Protein AF-A0A1B3B7K6-F1 (afdb_monomer)

Structure (mmCIF, N/CA/C/O backbone):
data_AF-A0A1B3B7K6-F1
#
_entry.id   AF-A0A1B3B7K6-F1
#
loop_
_atom_site.group_PDB
_atom_site.id
_atom_site.type_symbol
_atom_site.label_atom_id
_atom_site.label_alt_id
_atom_site.label_comp_id
_atom_site.label_asym_id
_atom_site.label_entity_id
_atom_site.label_seq_id
_atom_site.pdbx_PDB_ins_code
_atom_site.Cartn_x
_atom_site.Cartn_y
_atom_site.Cartn_z
_atom_site.occupancy
_atom_site.B_iso_or_equiv
_atom_site.auth_seq_id
_atom_site.auth_comp_id
_atom_site.auth_asym_id
_atom_site.auth_atom_id
_atom_site.pdbx_PDB_model_num
ATOM 1 N N . MET A 1 1 ? 57.794 31.063 -38.025 1.00 45.44 1 MET A N 1
ATOM 2 C CA . MET A 1 1 ? 56.679 30.231 -38.541 1.00 45.44 1 MET A CA 1
ATOM 3 C C . MET A 1 1 ? 57.158 28.786 -38.571 1.00 45.44 1 MET A C 1
ATOM 5 O O . MET A 1 1 ? 57.955 28.453 -39.425 1.00 45.44 1 MET A O 1
ATOM 9 N N . ARG A 1 2 ? 56.886 27.928 -37.588 1.00 50.06 2 ARG A N 1
ATOM 10 C CA . ARG A 1 2 ? 55.664 27.108 -37.504 1.00 50.06 2 ARG A CA 1
ATOM 11 C C . ARG A 1 2 ? 55.592 26.454 -36.103 1.00 50.06 2 ARG A C 1
ATOM 13 O O . ARG A 1 2 ? 55.636 25.242 -35.974 1.00 50.06 2 ARG A O 1
ATOM 20 N N . ILE A 1 3 ? 55.506 27.259 -35.040 1.00 49.78 3 ILE A N 1
ATOM 21 C CA . ILE A 1 3 ? 55.311 26.775 -33.649 1.00 49.78 3 ILE A CA 1
ATOM 22 C C . ILE A 1 3 ? 53.809 26.524 -33.354 1.00 49.78 3 ILE A C 1
ATOM 24 O O . ILE A 1 3 ? 53.401 26.266 -32.233 1.00 49.78 3 ILE A O 1
ATOM 28 N N . ILE A 1 4 ? 52.948 26.544 -34.376 1.00 51.50 4 ILE A N 1
ATOM 29 C CA . ILE A 1 4 ? 51.487 26.465 -34.203 1.00 51.50 4 ILE A CA 1
ATOM 30 C C . ILE A 1 4 ? 50.968 25.008 -34.239 1.00 51.50 4 ILE A C 1
ATOM 32 O O . ILE A 1 4 ? 49.857 24.730 -33.805 1.00 51.50 4 ILE A O 1
ATOM 36 N N . ALA A 1 5 ? 51.773 24.029 -34.661 1.00 48.94 5 ALA A N 1
ATOM 37 C CA . ALA A 1 5 ? 51.315 22.645 -34.857 1.00 48.94 5 ALA A CA 1
ATOM 38 C C . ALA A 1 5 ? 51.383 21.748 -33.598 1.00 48.94 5 ALA A C 1
ATOM 40 O O . ALA A 1 5 ? 51.519 20.534 -33.720 1.00 48.94 5 ALA A O 1
ATOM 41 N N . LYS A 1 6 ? 51.329 22.320 -32.388 1.00 49.19 6 LYS A N 1
ATOM 42 C CA . LYS A 1 6 ? 51.345 21.552 -31.124 1.00 49.19 6 LYS A CA 1
ATOM 43 C C . LYS A 1 6 ? 50.238 21.948 -30.143 1.00 49.19 6 LYS A C 1
ATOM 45 O O . LYS A 1 6 ? 50.333 21.663 -28.958 1.00 49.19 6 LYS A O 1
ATOM 50 N N . TYR A 1 7 ? 49.191 22.592 -30.651 1.00 57.81 7 TYR A N 1
ATOM 51 C CA . TYR A 1 7 ? 47.969 22.904 -29.907 1.00 57.81 7 TYR A CA 1
ATOM 52 C C . TYR A 1 7 ? 46.737 22.543 -30.735 1.00 57.81 7 TYR A C 1
ATOM 54 O O . TYR A 1 7 ? 45.817 23.342 -30.883 1.00 57.81 7 TYR A O 1
ATOM 62 N N . LEU A 1 8 ? 46.724 21.346 -31.324 1.00 57.03 8 LEU A N 1
ATOM 63 C CA . LEU A 1 8 ? 45.521 20.830 -31.958 1.00 57.03 8 LEU A CA 1
ATOM 64 C C . LEU A 1 8 ? 45.156 19.479 -31.349 1.00 57.03 8 LEU A C 1
ATOM 66 O O . LEU A 1 8 ? 45.910 18.516 -31.451 1.00 57.03 8 LEU A O 1
ATOM 70 N N . LEU A 1 9 ? 43.951 19.465 -30.777 1.00 54.94 9 LEU A N 1
ATOM 71 C CA . LEU A 1 9 ? 43.141 18.307 -30.409 1.00 54.94 9 LEU A CA 1
ATOM 72 C C . LEU A 1 9 ? 43.411 17.621 -29.054 1.00 54.94 9 LEU A C 1
ATOM 74 O O . LEU A 1 9 ? 43.655 16.425 -28.967 1.00 54.94 9 LEU A O 1
ATOM 78 N N . LEU A 1 10 ? 43.168 18.359 -27.969 1.00 52.44 10 LEU A N 1
ATOM 79 C CA . LEU A 1 10 ? 42.463 17.796 -26.809 1.00 52.44 10 LEU A CA 1
ATOM 80 C C . LEU A 1 10 ? 40.962 18.074 -26.992 1.00 52.44 10 LEU A C 1
ATOM 82 O O . LEU A 1 10 ? 40.368 18.884 -26.287 1.00 52.44 10 LEU A O 1
ATOM 86 N N . PHE A 1 11 ? 40.341 17.425 -27.985 1.00 54.94 11 PHE A N 1
ATOM 87 C CA . PHE A 1 11 ? 38.893 17.228 -27.944 1.00 54.94 11 PHE A CA 1
ATOM 88 C C . PHE A 1 11 ? 38.661 16.156 -26.883 1.00 54.94 11 PHE A C 1
ATOM 90 O O . PHE A 1 11 ? 38.689 14.958 -27.160 1.00 54.94 11 PHE A O 1
ATOM 97 N N . VAL A 1 12 ? 38.504 16.594 -25.635 1.00 51.88 12 VAL A N 1
ATOM 98 C CA . VAL A 1 12 ? 37.848 15.773 -24.627 1.00 51.88 12 VAL A CA 1
ATOM 99 C C . VAL A 1 12 ? 36.454 15.525 -25.192 1.00 51.88 12 VAL A C 1
ATOM 101 O O . VAL A 1 12 ? 35.607 16.416 -25.186 1.00 51.88 12 VAL A O 1
ATOM 104 N N . LEU A 1 13 ? 36.233 14.339 -25.764 1.00 52.59 13 LEU A N 1
ATOM 105 C CA . LEU A 1 13 ? 34.888 13.813 -25.923 1.00 52.59 13 LEU A CA 1
ATOM 106 C C . LEU A 1 13 ? 34.352 13.657 -24.503 1.00 52.59 13 LEU A C 1
ATOM 108 O O . LEU A 1 13 ? 34.520 12.612 -23.876 1.00 52.59 13 LEU A O 1
ATOM 112 N N . SER A 1 14 ? 33.759 14.723 -23.971 1.00 53.16 14 SER A N 1
ATOM 113 C CA . SER A 1 14 ? 32.878 14.644 -22.821 1.00 53.16 14 SER A CA 1
ATOM 114 C C . SER A 1 14 ? 31.732 13.747 -23.255 1.00 53.16 14 SER A C 1
ATOM 116 O O . SER A 1 14 ? 30.759 14.210 -23.850 1.00 53.16 14 SER A O 1
ATOM 118 N N . LYS A 1 15 ? 31.879 12.436 -23.032 1.00 57.25 15 LYS A N 1
ATOM 119 C CA . LYS A 1 15 ? 30.745 11.525 -23.079 1.00 57.25 15 LYS A CA 1
ATOM 120 C C . LYS A 1 15 ? 29.711 12.145 -22.155 1.00 57.25 15 LYS A C 1
ATOM 122 O O . LYS A 1 15 ? 30.011 12.424 -20.996 1.00 57.25 15 LYS A O 1
ATOM 127 N N . SER A 1 16 ? 28.548 12.473 -22.703 1.00 56.88 16 SER A N 1
ATOM 128 C CA . SER A 1 16 ? 27.424 12.945 -21.912 1.00 56.88 16 SER A CA 1
ATOM 129 C C . SER A 1 16 ? 27.098 11.820 -20.936 1.00 56.88 16 SER A C 1
ATOM 131 O O . SER A 1 16 ? 26.518 10.816 -21.333 1.00 56.88 16 SER A O 1
ATOM 133 N N . ALA A 1 17 ? 27.578 11.933 -19.698 1.00 58.84 17 ALA A N 1
ATOM 134 C CA . ALA A 1 17 ? 27.277 10.972 -18.656 1.00 58.84 17 ALA A CA 1
ATOM 135 C C . ALA A 1 17 ? 25.817 11.205 -18.271 1.00 58.84 17 ALA A C 1
ATOM 137 O O . ALA A 1 17 ? 25.494 12.128 -17.522 1.00 58.84 17 ALA A O 1
ATOM 138 N N . PHE A 1 18 ? 24.921 10.438 -18.882 1.00 69.31 18 PHE A N 1
ATOM 139 C CA . PHE A 1 18 ? 23.560 10.323 -18.395 1.00 69.31 18 PHE A CA 1
ATOM 140 C C . PHE A 1 18 ? 23.598 9.353 -17.221 1.00 69.31 18 PHE A C 1
ATOM 142 O O . PHE A 1 18 ? 24.105 8.240 -17.339 1.00 69.31 18 PHE A O 1
ATOM 149 N N . SER A 1 19 ? 23.136 9.828 -16.070 1.00 73.12 19 SER A N 1
ATOM 150 C CA . SER A 1 19 ? 22.964 8.986 -14.898 1.00 73.12 19 SER A CA 1
ATOM 151 C C . SER A 1 19 ? 21.681 8.184 -15.108 1.00 73.12 19 SER A C 1
ATOM 153 O O . SER A 1 19 ? 20.611 8.742 -15.356 1.00 73.12 19 SER A O 1
ATOM 155 N N . ALA A 1 20 ? 21.818 6.865 -15.166 1.00 87.50 20 ALA A N 1
ATOM 156 C CA . ALA A 1 20 ? 20.712 5.933 -15.006 1.00 87.50 20 ALA A CA 1
ATOM 157 C C . ALA A 1 20 ? 20.701 5.485 -13.537 1.00 87.50 20 ALA A C 1
ATOM 159 O O . ALA A 1 20 ? 21.606 5.811 -12.769 1.00 87.50 20 ALA A O 1
ATOM 160 N N . SER A 1 21 ? 19.737 4.664 -13.130 1.00 90.75 21 SER A N 1
ATOM 161 C CA . SER A 1 21 ? 19.746 4.060 -11.789 1.00 90.75 21 SER A CA 1
ATOM 162 C C . SER A 1 21 ? 20.900 3.063 -11.565 1.00 90.75 21 SER A C 1
ATOM 164 O O . SER A 1 21 ? 21.047 2.513 -10.473 1.00 90.75 21 SER A O 1
ATOM 166 N N . PHE A 1 22 ? 21.736 2.837 -12.584 1.00 90.94 22 PHE A N 1
ATOM 167 C CA . PHE A 1 22 ? 22.924 1.991 -12.571 1.00 90.94 22 PHE A CA 1
ATOM 168 C C . PHE A 1 22 ? 24.114 2.677 -13.264 1.00 90.94 22 PHE A C 1
ATOM 170 O O . PHE A 1 22 ? 23.969 3.662 -13.987 1.00 90.94 22 PHE A O 1
ATOM 177 N N . ASN A 1 23 ? 25.317 2.136 -13.052 1.00 89.56 23 ASN A N 1
ATOM 178 C CA . ASN A 1 23 ? 26.544 2.6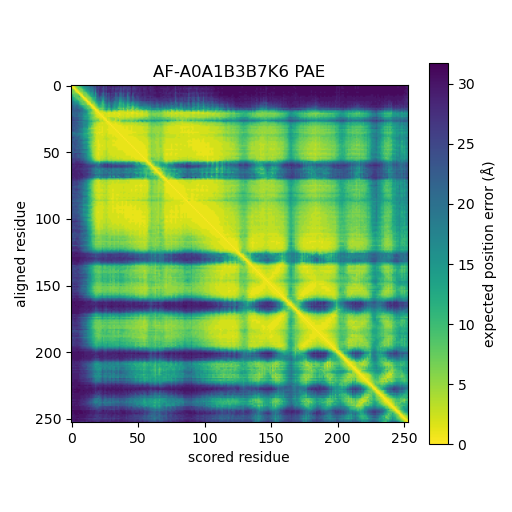82 -13.627 1.00 89.56 23 ASN A CA 1
ATOM 179 C C . ASN A 1 23 ? 26.660 2.352 -15.128 1.00 89.56 23 ASN A C 1
ATOM 181 O O . ASN A 1 23 ? 26.890 1.201 -15.498 1.00 89.56 23 ASN A O 1
ATOM 185 N N . CYS A 1 24 ? 26.560 3.378 -15.975 1.00 91.56 24 CYS A N 1
ATOM 186 C CA . CYS A 1 24 ? 26.663 3.269 -17.431 1.00 91.56 24 CYS A CA 1
ATOM 187 C C . CYS A 1 24 ? 28.074 2.961 -17.971 1.00 91.56 24 CYS A C 1
ATOM 189 O O . CYS A 1 24 ? 28.214 2.652 -19.154 1.00 91.56 24 CYS A O 1
ATOM 191 N N . ASP A 1 25 ? 29.111 3.010 -17.132 1.00 88.62 25 ASP A N 1
ATOM 192 C CA . ASP A 1 25 ? 30.507 2.796 -17.538 1.00 88.62 25 ASP A CA 1
ATOM 193 C C . ASP A 1 25 ? 31.004 1.354 -17.312 1.00 88.62 25 ASP A C 1
ATOM 195 O O . ASP A 1 25 ? 32.185 1.057 -17.512 1.00 88.62 25 ASP A O 1
ATOM 199 N N . ILE A 1 26 ? 30.131 0.426 -16.903 1.00 87.12 26 ILE A N 1
ATOM 200 C CA . ILE A 1 26 ? 30.517 -0.976 -16.682 1.00 87.12 26 ILE A CA 1
ATOM 201 C C . ILE A 1 26 ? 30.633 -1.751 -18.006 1.00 87.12 26 ILE A C 1
ATOM 203 O O . ILE A 1 26 ? 29.804 -1.634 -18.903 1.00 87.12 26 ILE A O 1
ATOM 207 N N . ALA A 1 27 ? 31.645 -2.615 -18.124 1.00 78.75 27 ALA A N 1
ATOM 208 C CA . ALA A 1 27 ? 31.970 -3.327 -19.369 1.00 78.75 27 ALA A CA 1
ATOM 209 C C . ALA A 1 27 ? 30.996 -4.468 -19.760 1.00 78.75 27 ALA A C 1
ATOM 211 O O . ALA A 1 27 ? 31.246 -5.177 -20.732 1.00 78.75 27 ALA A O 1
ATOM 212 N N . GLY A 1 28 ? 29.901 -4.664 -19.018 1.00 87.12 28 GLY A N 1
ATOM 213 C CA . GLY A 1 28 ? 28.986 -5.807 -19.151 1.00 87.12 28 GLY A CA 1
ATOM 214 C C . GLY A 1 28 ? 27.537 -5.451 -19.486 1.00 87.12 28 GLY A C 1
ATOM 215 O O .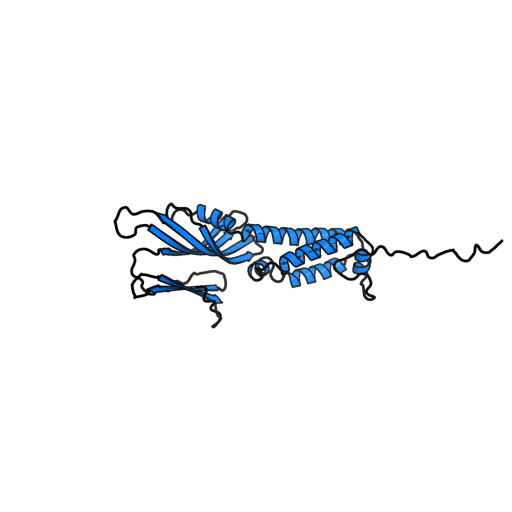 GLY A 1 28 ? 26.667 -6.298 -19.301 1.00 87.12 28 GLY A O 1
ATOM 216 N N . LEU A 1 29 ? 27.266 -4.220 -19.933 1.00 90.62 29 LEU A N 1
ATOM 217 C CA . LEU A 1 29 ? 25.903 -3.793 -20.250 1.00 90.62 29 LEU A CA 1
ATOM 218 C C . LEU A 1 29 ? 25.305 -4.609 -21.399 1.00 90.62 29 LEU A C 1
ATOM 220 O O . LEU A 1 29 ? 25.943 -4.792 -22.443 1.00 90.62 29 LEU A O 1
ATOM 224 N N . ASN A 1 30 ? 24.058 -5.044 -21.233 1.00 92.12 30 ASN A N 1
ATOM 225 C CA . ASN A 1 30 ? 23.284 -5.607 -22.339 1.00 92.12 30 ASN A CA 1
ATOM 226 C C . ASN A 1 30 ? 22.833 -4.506 -23.321 1.00 92.12 30 ASN A C 1
ATOM 228 O O . ASN A 1 30 ? 22.949 -3.312 -23.043 1.00 92.12 30 ASN A O 1
ATOM 232 N N . GLU A 1 31 ? 22.320 -4.896 -24.491 1.00 94.12 31 GLU A N 1
ATOM 233 C CA . GLU A 1 31 ? 21.920 -3.939 -25.536 1.00 94.12 31 GLU A CA 1
ATOM 234 C C . GLU A 1 31 ? 20.853 -2.940 -25.059 1.00 94.12 31 GLU A C 1
ATOM 236 O O . GLU A 1 31 ? 20.926 -1.753 -25.377 1.00 94.12 31 GLU A O 1
ATOM 241 N N . VAL A 1 32 ? 19.916 -3.379 -24.216 1.00 96.06 32 VAL A N 1
ATOM 242 C CA . VAL A 1 32 ? 18.904 -2.498 -23.620 1.00 96.06 32 VAL A CA 1
ATOM 243 C C . VAL A 1 32 ? 19.525 -1.497 -22.649 1.00 96.06 32 VAL A C 1
ATOM 245 O O . VAL A 1 32 ? 19.191 -0.316 -22.689 1.00 96.06 32 VAL A O 1
ATOM 248 N N . GLU A 1 33 ? 20.462 -1.921 -21.810 1.00 94.94 33 GLU A N 1
ATOM 249 C CA . GLU A 1 33 ? 21.175 -1.030 -20.891 1.00 94.94 33 GLU A CA 1
ATOM 250 C C . GLU A 1 33 ? 22.034 -0.006 -21.633 1.00 94.94 33 GLU A C 1
ATOM 252 O O . GLU A 1 33 ? 22.043 1.166 -21.258 1.00 94.94 33 GLU A O 1
ATOM 257 N N . LYS A 1 34 ? 22.672 -0.394 -22.743 1.00 94.19 34 LYS A N 1
ATOM 258 C CA . LYS A 1 34 ? 23.358 0.556 -23.632 1.00 94.19 34 LYS A CA 1
ATOM 259 C C . LYS A 1 34 ? 22.383 1.574 -24.227 1.00 94.19 34 LYS A C 1
ATOM 261 O O . LYS A 1 34 ? 22.710 2.758 -24.275 1.00 94.19 34 LYS A O 1
ATOM 266 N N . MET A 1 35 ? 21.184 1.149 -24.643 1.00 94.75 35 MET A N 1
ATOM 267 C CA . MET A 1 35 ? 20.138 2.064 -25.125 1.00 94.75 35 MET A CA 1
ATOM 268 C C . MET A 1 35 ? 19.663 3.035 -24.038 1.00 94.75 35 MET A C 1
ATOM 270 O O . MET A 1 35 ? 19.458 4.214 -24.332 1.00 94.75 35 MET A O 1
ATOM 274 N N . ILE A 1 36 ? 19.522 2.568 -22.792 1.00 95.38 36 ILE A N 1
ATOM 275 C CA . ILE A 1 36 ? 19.182 3.414 -21.638 1.00 95.38 36 ILE A CA 1
ATOM 276 C C . ILE A 1 36 ? 20.279 4.467 -21.431 1.00 95.38 36 ILE A C 1
ATOM 278 O O . ILE A 1 36 ? 19.988 5.662 -21.449 1.00 95.38 36 ILE A O 1
ATOM 282 N N . CYS A 1 37 ? 21.542 4.044 -21.347 1.00 94.31 37 CYS A N 1
ATOM 283 C CA . CYS A 1 37 ? 22.691 4.935 -21.165 1.00 94.31 37 CYS A CA 1
ATOM 284 C C . CYS A 1 37 ? 22.917 5.900 -22.339 1.00 94.31 37 CYS A C 1
ATOM 286 O O . CYS A 1 37 ? 23.477 6.977 -22.158 1.00 94.31 37 CYS A O 1
ATOM 288 N N . GLY A 1 38 ? 22.486 5.538 -23.550 1.00 93.38 38 GLY A N 1
ATOM 289 C CA . GLY A 1 38 ? 22.585 6.377 -24.747 1.00 93.38 38 GLY A CA 1
ATOM 290 C C . GLY A 1 38 ? 21.467 7.414 -24.896 1.00 93.38 38 GLY A C 1
ATOM 291 O O . GLY A 1 38 ? 21.544 8.266 -25.782 1.00 93.38 38 GLY A O 1
ATOM 292 N N . SER A 1 39 ? 20.424 7.369 -24.060 1.00 94.62 39 SER A N 1
ATOM 293 C CA . SER A 1 39 ? 19.248 8.232 -24.180 1.00 94.62 39 SER A CA 1
ATOM 294 C C . SER A 1 39 ? 18.938 8.949 -22.872 1.00 94.62 39 SER A C 1
ATOM 296 O O . SER A 1 39 ? 18.395 8.353 -21.947 1.00 94.62 39 SER A O 1
ATOM 298 N N . LYS A 1 40 ? 19.170 10.270 -22.830 1.00 93.81 40 LYS A N 1
ATOM 299 C CA . LYS A 1 40 ? 18.829 11.114 -21.670 1.00 93.81 40 LYS A CA 1
ATOM 300 C C . LYS A 1 40 ? 17.401 10.882 -21.170 1.00 93.81 40 LYS A C 1
ATOM 302 O O . LYS A 1 40 ? 17.181 10.770 -19.974 1.00 93.81 40 LYS A O 1
ATOM 307 N N . GLU A 1 41 ? 16.435 10.811 -22.086 1.00 95.38 41 GLU A N 1
ATOM 308 C CA . GLU A 1 41 ? 15.021 10.651 -21.732 1.00 95.38 41 GLU A CA 1
ATOM 309 C C . GLU A 1 41 ? 14.753 9.317 -21.023 1.00 95.38 41 GLU A C 1
ATOM 311 O O . GLU A 1 41 ? 14.093 9.301 -19.988 1.00 95.38 41 GLU A O 1
ATOM 316 N N . VAL A 1 42 ? 15.271 8.205 -21.556 1.00 96.12 42 VAL A N 1
ATOM 317 C CA . VAL A 1 42 ? 15.064 6.877 -20.955 1.00 96.12 42 VAL A CA 1
ATOM 318 C C . VAL A 1 42 ? 15.873 6.733 -19.665 1.00 96.12 42 VAL A C 1
ATOM 320 O O . VAL A 1 42 ? 15.364 6.172 -18.702 1.00 96.12 42 VAL A O 1
ATOM 323 N N . SER A 1 43 ? 17.076 7.306 -19.608 1.00 96.38 43 SER A N 1
ATOM 324 C CA . SER A 1 43 ? 17.900 7.377 -18.396 1.00 96.38 43 SER A CA 1
ATOM 325 C C . SER A 1 43 ? 17.166 8.078 -17.249 1.00 96.38 43 SER A C 1
ATOM 327 O O . SER A 1 43 ? 17.066 7.535 -16.155 1.00 96.38 43 SER A O 1
ATOM 329 N N . THR A 1 44 ? 16.543 9.232 -17.511 1.00 96.12 44 THR A N 1
ATOM 330 C CA . THR A 1 44 ? 15.724 9.937 -16.510 1.00 96.12 44 THR A CA 1
ATOM 331 C C . THR A 1 44 ? 14.491 9.129 -16.089 1.00 96.12 44 THR A C 1
ATOM 333 O O . THR A 1 44 ? 14.102 9.158 -14.924 1.00 96.12 44 THR A O 1
ATOM 336 N N . MET A 1 45 ? 13.854 8.392 -17.006 1.00 97.69 45 MET A N 1
ATOM 337 C CA . MET A 1 45 ? 12.756 7.488 -16.635 1.00 97.69 45 MET A CA 1
ATOM 338 C C . MET A 1 45 ? 13.235 6.335 -15.742 1.00 97.69 45 MET A C 1
ATOM 340 O O . MET A 1 45 ? 12.499 5.901 -14.859 1.00 97.69 45 MET A O 1
ATOM 344 N N . ASP A 1 46 ? 14.453 5.846 -15.956 1.00 97.69 46 ASP A N 1
ATOM 345 C CA . ASP A 1 46 ? 15.064 4.804 -15.136 1.00 97.69 46 ASP A CA 1
ATOM 346 C C . ASP A 1 46 ? 15.346 5.280 -13.706 1.00 97.69 46 ASP A C 1
ATOM 348 O O . ASP A 1 46 ? 14.993 4.587 -12.750 1.00 97.69 46 ASP A O 1
ATOM 352 N N . GLU A 1 47 ? 15.857 6.502 -13.550 1.00 96.38 47 GLU A N 1
ATOM 353 C CA . GLU A 1 47 ? 15.999 7.159 -12.245 1.00 96.38 47 GLU A CA 1
ATOM 354 C C . GLU A 1 47 ? 14.641 7.314 -11.541 1.00 96.38 47 GLU A C 1
ATOM 356 O O . GLU A 1 47 ? 14.477 6.843 -10.416 1.00 96.38 47 GLU A O 1
ATOM 361 N N . GLN A 1 48 ? 13.630 7.866 -12.224 1.00 96.44 48 GLN A N 1
ATOM 362 C CA . GLN A 1 48 ? 12.281 8.031 -11.658 1.00 96.44 48 GLN A CA 1
ATOM 363 C C . GLN A 1 48 ? 11.664 6.703 -11.217 1.00 96.44 48 GLN A C 1
ATOM 365 O O . GLN A 1 48 ? 11.023 6.617 -10.170 1.00 96.44 48 GLN A O 1
ATOM 370 N N . LEU A 1 49 ? 11.822 5.650 -12.020 1.00 97.06 49 LEU A N 1
ATOM 371 C CA . LEU A 1 49 ? 11.340 4.325 -11.656 1.00 97.06 49 LEU A CA 1
ATOM 372 C C . LEU A 1 49 ? 12.025 3.832 -10.381 1.00 97.06 49 LEU A C 1
ATOM 374 O O . LEU A 1 49 ? 11.347 3.296 -9.501 1.00 97.06 49 LEU A O 1
ATOM 378 N N . SER A 1 50 ? 13.344 4.009 -10.286 1.00 95.19 50 SER A N 1
ATOM 379 C CA . SER A 1 50 ? 14.136 3.616 -9.119 1.00 95.19 50 SER A CA 1
ATOM 380 C C . SER A 1 50 ? 13.709 4.367 -7.859 1.00 95.19 50 SER A C 1
ATOM 382 O O . SER A 1 50 ? 13.570 3.750 -6.802 1.00 95.19 50 SER A O 1
ATOM 384 N N . GLU A 1 51 ? 13.404 5.661 -7.963 1.00 93.50 51 GLU A N 1
ATOM 385 C CA . GLU A 1 51 ? 12.851 6.457 -6.862 1.00 93.50 51 GLU A CA 1
ATOM 386 C C . GLU A 1 51 ? 11.519 5.883 -6.367 1.00 93.50 51 GLU A C 1
ATOM 388 O O . GLU A 1 51 ? 11.372 5.607 -5.176 1.00 93.50 51 GLU A O 1
ATOM 393 N N . TRP A 1 52 ? 10.564 5.622 -7.268 1.00 92.75 52 TRP A N 1
ATOM 394 C CA . TRP A 1 52 ? 9.275 5.033 -6.887 1.00 92.75 52 TRP A CA 1
ATOM 395 C C . TRP A 1 52 ? 9.428 3.638 -6.290 1.00 92.75 52 TRP A C 1
ATOM 397 O O . TRP A 1 52 ? 8.807 3.334 -5.273 1.00 92.75 52 TRP A O 1
ATOM 407 N N . TYR A 1 53 ? 10.262 2.790 -6.892 1.00 91.25 53 TYR A N 1
ATOM 408 C CA . TYR A 1 53 ? 10.557 1.467 -6.350 1.00 91.25 53 TYR A CA 1
ATOM 409 C C . TYR A 1 53 ? 11.164 1.570 -4.947 1.00 91.25 53 TYR A C 1
ATOM 411 O O . TYR A 1 53 ? 10.772 0.826 -4.051 1.00 91.25 53 TYR A O 1
ATOM 419 N N . THR A 1 54 ? 12.078 2.516 -4.739 1.00 88.88 54 THR A N 1
ATOM 420 C CA . THR A 1 54 ? 12.727 2.758 -3.449 1.00 88.88 54 THR A CA 1
ATOM 421 C C . THR A 1 54 ? 11.726 3.241 -2.410 1.00 88.88 54 THR A C 1
ATOM 423 O O . THR A 1 54 ? 11.690 2.665 -1.331 1.00 88.88 54 THR A O 1
ATOM 426 N N . LEU A 1 55 ? 10.859 4.204 -2.735 1.00 87.00 55 LEU A N 1
ATOM 427 C CA . LEU A 1 55 ? 9.792 4.667 -1.837 1.00 87.00 55 LEU A CA 1
ATOM 428 C C . LEU A 1 55 ? 8.873 3.521 -1.402 1.00 87.00 55 LEU A C 1
ATOM 430 O O . LEU A 1 55 ? 8.527 3.413 -0.230 1.00 87.00 55 LEU A O 1
ATOM 434 N N . LEU A 1 56 ? 8.516 2.641 -2.337 1.00 82.81 56 LEU A N 1
ATOM 435 C CA . LEU A 1 56 ? 7.684 1.469 -2.066 1.00 82.81 56 LEU A CA 1
ATOM 436 C C . LEU A 1 56 ? 8.414 0.381 -1.270 1.00 82.81 56 LEU A C 1
ATOM 438 O O . LEU A 1 56 ? 7.798 -0.359 -0.510 1.00 82.81 56 LEU A O 1
ATOM 442 N N . ASN A 1 57 ? 9.727 0.258 -1.448 1.00 79.62 57 ASN A N 1
ATOM 443 C CA . ASN A 1 57 ? 10.542 -0.735 -0.756 1.00 79.62 57 ASN A CA 1
ATOM 444 C C . ASN A 1 57 ? 11.011 -0.261 0.633 1.00 79.62 57 ASN A C 1
ATOM 446 O O . ASN A 1 57 ? 11.256 -1.096 1.500 1.00 79.62 57 ASN A O 1
ATOM 450 N N . GLN A 1 58 ? 11.160 1.051 0.836 1.00 72.19 58 GLN A N 1
ATOM 451 C CA . GLN A 1 58 ? 11.608 1.682 2.083 1.00 72.19 58 GLN A CA 1
ATOM 452 C C . GLN A 1 58 ? 10.469 2.134 2.987 1.00 72.19 58 GLN A C 1
ATOM 454 O O . GLN A 1 58 ? 10.736 2.403 4.152 1.00 72.19 58 GLN A O 1
ATOM 459 N N . SER A 1 59 ? 9.232 2.255 2.492 1.00 58.41 59 SER A N 1
ATOM 460 C CA . SER A 1 59 ? 8.111 2.652 3.343 1.00 58.41 59 SER A CA 1
ATOM 461 C C . SER A 1 59 ? 8.072 1.754 4.586 1.00 58.41 59 SER A C 1
ATOM 463 O O . SER A 1 59 ? 7.892 0.542 4.442 1.00 58.41 59 SER A O 1
ATOM 465 N N . ASP A 1 60 ? 8.237 2.359 5.775 1.00 48.72 60 ASP A N 1
ATOM 466 C CA . ASP A 1 60 ? 8.343 1.743 7.122 1.00 48.72 60 ASP A CA 1
ATOM 467 C C . ASP A 1 60 ? 7.204 0.768 7.470 1.00 48.72 60 ASP A C 1
ATOM 469 O O . ASP A 1 60 ? 7.216 0.035 8.453 1.00 48.72 60 ASP A O 1
ATOM 473 N N . SER A 1 61 ? 6.216 0.701 6.598 1.00 47.78 61 SER A N 1
ATOM 474 C CA . SER A 1 61 ? 5.113 -0.235 6.556 1.00 47.78 61 SER A CA 1
ATOM 475 C C . SER A 1 61 ? 5.471 -1.499 5.769 1.00 47.78 61 SER A C 1
ATOM 477 O O . SER A 1 61 ? 4.673 -1.983 4.970 1.00 47.78 61 SER A O 1
ATOM 479 N N . GLY A 1 62 ? 6.667 -2.055 5.974 1.00 44.59 62 GLY A N 1
ATOM 480 C CA . GLY A 1 62 ? 7.156 -3.226 5.234 1.00 44.59 62 GLY A CA 1
ATOM 481 C C . GLY A 1 62 ? 6.240 -4.458 5.314 1.00 44.59 62 GLY A C 1
ATOM 482 O O . GLY A 1 62 ? 6.380 -5.364 4.497 1.00 44.59 62 GLY A O 1
ATOM 483 N N . TYR A 1 63 ? 5.297 -4.496 6.262 1.00 48.19 63 TYR A N 1
ATOM 484 C CA . TYR A 1 63 ? 4.166 -5.427 6.260 1.00 48.19 63 TYR A CA 1
ATOM 485 C C . TYR A 1 63 ? 3.030 -4.943 5.339 1.00 48.19 63 TYR A C 1
ATOM 487 O O . TYR A 1 63 ? 2.687 -5.645 4.395 1.00 48.19 63 TYR A O 1
ATOM 495 N N . LEU A 1 64 ? 2.528 -3.717 5.532 1.00 51.75 64 LEU A N 1
ATOM 496 C CA . LEU A 1 64 ? 1.406 -3.141 4.772 1.00 51.75 64 LEU A CA 1
ATOM 497 C C . LEU A 1 64 ? 1.661 -3.060 3.255 1.00 51.75 64 LEU A C 1
ATOM 499 O O . LEU A 1 64 ? 0.775 -3.362 2.461 1.00 51.75 64 LEU A O 1
ATOM 503 N N . PHE A 1 65 ? 2.873 -2.691 2.819 1.00 51.59 65 PHE A N 1
ATOM 504 C CA . PHE A 1 65 ? 3.168 -2.577 1.386 1.00 51.59 65 PHE A CA 1
ATOM 505 C C . PHE A 1 65 ? 3.403 -3.937 0.704 1.00 51.59 65 PHE A C 1
ATOM 507 O O . PHE A 1 65 ? 3.009 -4.125 -0.450 1.00 51.59 65 PHE A O 1
ATOM 514 N N . LYS A 1 66 ? 3.970 -4.927 1.418 1.00 51.31 66 LYS A N 1
ATOM 515 C CA . LYS A 1 66 ? 4.118 -6.309 0.905 1.00 51.31 66 LYS A CA 1
ATOM 516 C C . LYS A 1 66 ? 2.780 -6.930 0.493 1.00 51.31 66 LYS A C 1
ATOM 518 O O . LYS A 1 66 ? 2.786 -7.881 -0.284 1.00 51.31 66 LYS A O 1
ATOM 523 N N . LEU A 1 67 ? 1.673 -6.400 1.009 1.00 51.31 67 LEU A N 1
ATOM 524 C CA . LEU A 1 67 ? 0.333 -6.943 0.838 1.00 51.31 67 LEU A CA 1
ATOM 525 C C . LEU A 1 67 ? -0.392 -6.339 -0.380 1.00 51.31 67 LEU A C 1
ATOM 527 O O . LEU A 1 67 ? -1.168 -7.052 -0.992 1.00 51.31 67 LEU A O 1
ATOM 531 N N . ILE A 1 68 ? -0.054 -5.114 -0.817 1.00 53.53 68 ILE A N 1
ATOM 532 C CA . ILE A 1 68 ? -0.616 -4.466 -2.031 1.00 53.53 68 ILE A CA 1
ATOM 533 C C . ILE A 1 68 ? -0.089 -5.104 -3.327 1.00 53.53 68 ILE A C 1
ATOM 535 O O . ILE A 1 68 ? -0.761 -5.151 -4.356 1.00 53.53 68 ILE A O 1
ATOM 539 N N . LYS A 1 69 ? 1.158 -5.575 -3.298 1.00 58.06 69 LYS A N 1
ATOM 540 C CA . LYS A 1 69 ? 1.780 -6.352 -4.374 1.00 58.06 69 LYS A CA 1
ATOM 541 C C . LYS A 1 69 ? 2.543 -7.488 -3.706 1.00 58.06 69 LYS A C 1
ATOM 543 O O . LYS A 1 69 ? 3.691 -7.247 -3.309 1.00 58.06 69 LYS A O 1
ATOM 548 N N . PRO A 1 70 ? 1.976 -8.706 -3.590 1.00 56.44 70 PRO A N 1
ATOM 549 C CA . PRO A 1 70 ? 2.757 -9.848 -3.152 1.00 56.44 70 PRO A CA 1
ATOM 550 C C . PRO A 1 70 ? 4.005 -9.935 -4.036 1.00 56.44 70 PRO A C 1
ATOM 552 O O . PRO A 1 70 ? 3.942 -10.129 -5.248 1.00 56.44 70 PRO A O 1
ATOM 555 N N . ASN A 1 71 ? 5.150 -9.696 -3.393 1.00 74.19 71 ASN A N 1
ATOM 556 C CA . ASN A 1 71 ? 6.482 -9.713 -3.982 1.00 74.19 71 ASN A CA 1
ATOM 557 C C . ASN A 1 71 ? 6.779 -8.573 -4.995 1.00 74.19 71 ASN A C 1
ATOM 559 O O . ASN A 1 71 ? 7.111 -8.828 -6.153 1.00 74.19 71 ASN A O 1
ATOM 563 N N . LEU A 1 72 ? 6.746 -7.299 -4.548 1.00 83.31 72 LEU A N 1
ATOM 564 C CA . LEU A 1 72 ? 7.256 -6.120 -5.296 1.00 83.31 72 LEU A CA 1
ATOM 565 C C . LEU A 1 72 ? 8.587 -6.414 -6.013 1.00 83.31 72 LEU A C 1
ATOM 567 O O . LEU A 1 72 ? 8.760 -6.048 -7.176 1.00 83.31 72 LEU A O 1
ATOM 571 N N . LYS A 1 73 ? 9.504 -7.108 -5.328 1.00 86.25 73 LYS A N 1
ATOM 572 C CA . LYS A 1 73 ? 10.811 -7.514 -5.855 1.00 86.25 73 LYS A CA 1
ATOM 573 C C . LYS A 1 73 ? 10.686 -8.457 -7.054 1.00 86.25 73 LYS A C 1
ATOM 575 O O . LYS A 1 73 ? 11.330 -8.232 -8.074 1.00 86.25 73 LYS A O 1
ATOM 580 N N . GLU A 1 74 ? 9.850 -9.485 -6.960 1.00 86.88 74 GLU A N 1
ATOM 581 C CA . GLU A 1 74 ? 9.590 -10.410 -8.068 1.00 86.88 74 GLU A CA 1
ATOM 582 C C . GLU A 1 74 ? 8.870 -9.723 -9.227 1.00 86.88 74 GLU A C 1
ATOM 584 O O . GLU A 1 74 ? 9.285 -9.856 -10.374 1.00 86.88 74 GLU A O 1
ATOM 589 N N . SER A 1 75 ? 7.859 -8.903 -8.937 1.00 89.06 75 SER A N 1
ATOM 590 C CA . SER A 1 75 ? 7.189 -8.060 -9.935 1.00 89.06 75 SER A CA 1
ATOM 591 C C . SER A 1 75 ? 8.188 -7.168 -10.679 1.00 89.06 75 SER A C 1
ATOM 593 O O . SER A 1 75 ? 8.131 -7.044 -11.902 1.00 89.06 75 SER A O 1
ATOM 595 N N . GLN A 1 76 ? 9.152 -6.584 -9.962 1.00 94.12 76 GLN A N 1
ATOM 596 C CA . GLN A 1 76 ? 10.217 -5.782 -10.558 1.00 94.12 76 GLN A CA 1
ATOM 597 C C . GLN A 1 76 ? 11.174 -6.631 -11.404 1.00 94.12 76 GLN A C 1
ATOM 599 O O . GLN A 1 76 ? 11.551 -6.209 -12.495 1.00 94.12 76 GLN A O 1
ATOM 604 N N . ARG A 1 77 ? 11.523 -7.843 -10.958 1.00 93.62 77 ARG A N 1
ATOM 605 C CA . ARG A 1 77 ? 12.354 -8.796 -11.713 1.00 93.62 77 ARG A CA 1
ATOM 606 C C . ARG A 1 77 ? 11.684 -9.233 -13.018 1.00 93.62 77 ARG A C 1
ATOM 608 O O . ARG A 1 77 ? 12.330 -9.245 -14.065 1.00 93.62 77 ARG A O 1
ATOM 615 N N . ILE A 1 78 ? 10.393 -9.555 -12.965 1.00 93.69 78 ILE A N 1
ATOM 616 C CA . ILE A 1 78 ? 9.580 -9.889 -14.140 1.00 93.69 78 ILE A CA 1
ATOM 617 C C . ILE A 1 78 ? 9.540 -8.696 -15.094 1.00 93.69 78 ILE A C 1
ATOM 619 O O . ILE A 1 78 ? 9.790 -8.854 -16.289 1.00 93.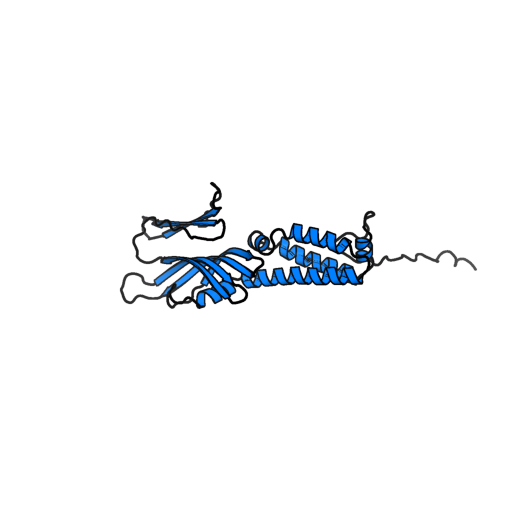69 78 ILE A O 1
ATOM 623 N N . TRP A 1 79 ? 9.297 -7.490 -14.574 1.00 96.12 79 TRP A N 1
ATOM 624 C CA . TRP A 1 79 ? 9.295 -6.281 -15.391 1.00 96.12 79 TRP A CA 1
ATOM 625 C C . TRP A 1 79 ? 10.650 -6.035 -16.076 1.00 96.12 79 TRP A C 1
ATOM 627 O O . TRP A 1 79 ? 10.670 -5.751 -17.273 1.00 96.12 79 TRP A O 1
ATOM 637 N N . LEU A 1 80 ? 11.777 -6.219 -15.375 1.00 96.06 80 LEU A N 1
ATOM 638 C CA . LEU A 1 80 ? 13.120 -6.109 -15.962 1.00 96.06 80 LEU A CA 1
ATOM 639 C C . LEU A 1 80 ? 13.323 -7.100 -17.118 1.00 96.06 80 LEU A C 1
ATOM 641 O O . LEU A 1 80 ? 13.876 -6.732 -18.153 1.00 96.06 80 LEU A O 1
ATOM 645 N N . SER A 1 81 ? 12.832 -8.337 -16.980 1.00 95.12 81 SER A N 1
ATOM 646 C CA . SER A 1 81 ? 12.871 -9.329 -18.064 1.00 95.12 81 SER A CA 1
ATOM 647 C C . SER A 1 81 ? 12.047 -8.891 -19.278 1.00 95.12 81 SER A C 1
ATOM 649 O O . SER A 1 81 ? 12.504 -9.044 -20.408 1.00 95.12 81 SER A O 1
ATOM 651 N N . THR A 1 82 ? 10.869 -8.303 -19.063 1.00 93.50 82 THR A N 1
ATOM 652 C CA . THR A 1 82 ? 10.028 -7.760 -20.142 1.00 93.50 82 THR A CA 1
ATOM 653 C C . THR A 1 82 ? 10.677 -6.555 -20.820 1.00 93.50 82 THR A C 1
ATOM 655 O O . THR A 1 82 ? 10.728 -6.509 -22.046 1.00 93.50 82 THR A O 1
ATOM 658 N N . ARG A 1 83 ? 11.232 -5.610 -20.049 1.00 96.56 83 ARG A N 1
ATOM 659 C CA . ARG A 1 83 ? 11.981 -4.451 -20.565 1.00 96.56 83 ARG A CA 1
ATOM 660 C C . ARG A 1 83 ? 13.152 -4.890 -21.446 1.00 96.56 83 ARG A C 1
ATOM 662 O O . ARG A 1 83 ? 13.380 -4.296 -22.493 1.00 96.56 83 ARG A O 1
ATOM 669 N N . ASN A 1 84 ? 13.865 -5.943 -21.045 1.00 96.38 84 ASN A N 1
ATOM 670 C CA . ASN A 1 84 ? 15.024 -6.459 -21.778 1.00 96.38 84 ASN A CA 1
ATOM 671 C C . ASN A 1 84 ? 14.680 -7.097 -23.139 1.00 96.38 84 ASN A C 1
ATOM 673 O O . ASN A 1 84 ? 15.595 -7.452 -23.872 1.00 96.38 84 ASN A O 1
ATOM 677 N N . LYS A 1 85 ? 13.393 -7.233 -23.487 1.00 96.25 85 LYS A N 1
ATOM 678 C CA . LYS A 1 85 ? 12.928 -7.657 -24.820 1.00 96.25 85 LYS A CA 1
ATOM 679 C C . LYS A 1 85 ? 12.685 -6.485 -25.780 1.00 96.25 85 LYS A C 1
ATOM 681 O O . LYS A 1 85 ? 12.198 -6.707 -26.881 1.00 96.25 85 LYS A O 1
ATOM 686 N N . CYS A 1 86 ? 12.912 -5.244 -25.349 1.00 97.31 86 CYS A N 1
ATOM 687 C CA . CYS A 1 86 ? 12.754 -4.085 -26.216 1.00 97.31 86 CYS A CA 1
ATOM 688 C C . CYS A 1 86 ? 13.934 -3.938 -27.178 1.00 97.31 86 CYS A C 1
ATOM 690 O O . CYS A 1 86 ? 15.077 -3.885 -26.736 1.00 97.31 86 CYS A O 1
ATOM 692 N N . ASP A 1 87 ? 13.626 -3.742 -28.459 1.00 96.06 87 ASP A N 1
ATOM 693 C CA . ASP A 1 87 ? 14.630 -3.569 -29.517 1.00 96.06 87 ASP A CA 1
ATOM 694 C C . ASP A 1 87 ? 14.835 -2.095 -29.920 1.00 96.06 87 ASP A C 1
ATOM 696 O O . ASP A 1 87 ? 15.718 -1.778 -30.714 1.00 96.06 87 ASP A O 1
ATOM 700 N N . ASP A 1 88 ? 14.019 -1.175 -29.385 1.00 96.94 88 ASP A N 1
ATOM 701 C CA . ASP A 1 88 ? 14.104 0.255 -29.683 1.00 96.94 88 ASP A CA 1
ATOM 702 C C . ASP A 1 88 ? 13.702 1.167 -28.502 1.00 96.94 88 ASP A C 1
ATOM 704 O O . ASP A 1 88 ? 13.139 0.748 -27.481 1.00 96.94 88 ASP A O 1
ATOM 708 N N . LEU A 1 89 ? 13.971 2.470 -28.660 1.00 96.75 89 LEU A N 1
ATOM 709 C CA . LEU A 1 89 ? 13.624 3.496 -27.670 1.00 96.75 89 LEU A CA 1
ATOM 710 C C . LEU A 1 89 ? 12.108 3.682 -27.501 1.00 96.75 89 LEU A C 1
ATOM 712 O O . LEU A 1 89 ? 11.663 4.113 -26.437 1.00 96.75 89 LEU A O 1
ATOM 716 N N . THR A 1 90 ? 11.302 3.388 -28.521 1.00 97.94 90 THR A N 1
ATOM 717 C CA . THR A 1 90 ? 9.840 3.537 -28.456 1.00 97.94 90 THR A CA 1
ATOM 718 C C . THR A 1 90 ? 9.238 2.497 -27.513 1.00 97.94 90 THR A C 1
ATOM 720 O O . THR A 1 90 ? 8.398 2.833 -26.670 1.00 97.94 90 THR A O 1
ATOM 723 N N . CYS A 1 91 ? 9.701 1.252 -27.610 1.00 98.12 91 CYS A N 1
ATOM 724 C CA . CYS A 1 91 ? 9.377 0.155 -26.713 1.00 98.12 91 CYS A CA 1
ATOM 725 C C . CYS A 1 91 ? 9.811 0.483 -25.285 1.00 98.12 91 CYS A C 1
ATOM 727 O O . CYS A 1 91 ? 8.979 0.424 -24.376 1.00 98.12 91 CYS A O 1
ATOM 729 N N . LEU A 1 92 ? 11.062 0.920 -25.087 1.00 97.50 92 LEU A N 1
ATOM 730 C CA . LEU A 1 92 ? 11.575 1.252 -23.753 1.00 97.50 92 LEU A CA 1
ATOM 731 C C . LEU A 1 92 ? 10.753 2.350 -23.084 1.00 97.50 92 LEU A C 1
ATOM 733 O O . LEU A 1 92 ? 10.281 2.165 -21.963 1.00 97.50 92 LEU A O 1
ATOM 737 N N . LYS A 1 93 ? 10.489 3.459 -23.780 1.00 98.19 93 LYS A N 1
ATOM 738 C CA . LYS A 1 93 ? 9.662 4.553 -23.244 1.00 98.19 93 LYS A CA 1
ATOM 739 C C . LYS A 1 93 ? 8.277 4.072 -22.816 1.00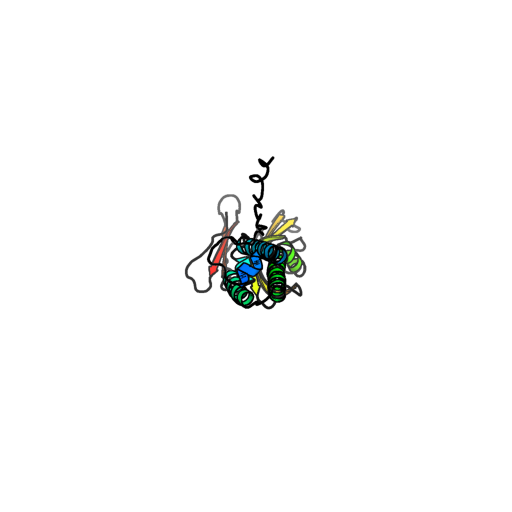 98.19 93 LYS A C 1
ATOM 741 O O . LYS A 1 93 ? 7.766 4.514 -21.791 1.00 98.19 93 LYS A O 1
ATOM 746 N N . ARG A 1 94 ? 7.658 3.164 -23.578 1.00 98.06 94 ARG A N 1
ATOM 747 C CA . ARG A 1 94 ? 6.355 2.580 -23.223 1.00 98.06 94 ARG A CA 1
ATOM 748 C C . ARG A 1 94 ? 6.455 1.709 -21.971 1.00 98.06 94 ARG A C 1
ATOM 750 O O . ARG A 1 94 ? 5.643 1.877 -21.063 1.00 98.06 94 ARG A O 1
ATOM 757 N N . ALA A 1 95 ? 7.456 0.832 -21.909 1.00 97.94 95 ALA A N 1
ATOM 758 C CA . ALA A 1 95 ? 7.690 -0.054 -20.772 1.00 97.94 95 ALA A CA 1
ATOM 759 C C . ALA A 1 95 ? 7.951 0.728 -19.473 1.00 97.94 95 ALA A C 1
ATOM 761 O O . ALA A 1 95 ? 7.366 0.405 -18.437 1.00 97.94 95 ALA A O 1
ATOM 762 N N . TYR A 1 96 ? 8.766 1.787 -19.536 1.00 98.06 96 TYR A N 1
ATOM 763 C CA . TYR A 1 96 ? 9.034 2.669 -18.399 1.00 98.06 96 TYR A CA 1
ATOM 764 C C . TYR A 1 96 ? 7.796 3.460 -17.972 1.00 98.06 96 TYR A C 1
ATOM 766 O O . TYR A 1 96 ? 7.453 3.438 -16.793 1.00 98.06 96 TYR A O 1
ATOM 774 N N . ARG A 1 97 ? 7.076 4.110 -18.900 1.00 98.25 97 ARG A N 1
ATOM 775 C CA . ARG A 1 97 ? 5.856 4.873 -18.564 1.00 98.25 97 ARG A CA 1
ATOM 776 C C . ARG A 1 97 ? 4.799 4.003 -17.888 1.00 98.25 97 ARG A C 1
ATOM 778 O O . ARG A 1 97 ? 4.238 4.430 -16.883 1.00 98.25 97 ARG A O 1
ATOM 785 N N . SER A 1 98 ? 4.566 2.793 -18.407 1.00 96.94 98 SER A N 1
ATOM 786 C CA . SER A 1 98 ? 3.640 1.831 -17.791 1.00 96.94 98 SER A CA 1
ATOM 787 C C . SER A 1 98 ? 4.052 1.533 -16.356 1.00 96.94 98 SER A C 1
ATOM 789 O O . SER A 1 98 ? 3.262 1.694 -15.429 1.00 96.94 98 SER A O 1
ATOM 791 N N . ARG A 1 99 ? 5.323 1.179 -16.151 1.00 96.94 99 ARG A N 1
ATOM 792 C CA . ARG A 1 99 ? 5.807 0.755 -14.840 1.00 96.94 99 ARG A CA 1
ATOM 793 C C . ARG A 1 99 ? 5.865 1.875 -13.816 1.00 96.94 99 ARG A C 1
ATOM 795 O O . ARG A 1 99 ? 5.469 1.666 -12.676 1.00 96.94 99 ARG A O 1
ATOM 802 N N . ILE A 1 100 ? 6.320 3.059 -14.210 1.00 96.94 100 ILE A N 1
ATOM 803 C CA . ILE A 1 100 ? 6.291 4.246 -13.348 1.00 96.94 100 ILE A CA 1
ATOM 804 C C . ILE A 1 100 ? 4.846 4.546 -12.940 1.00 96.94 100 ILE A C 1
ATOM 806 O O . ILE A 1 100 ? 4.589 4.799 -11.765 1.00 96.94 100 ILE A O 1
ATOM 810 N N . GLY A 1 101 ? 3.898 4.464 -13.882 1.00 95.44 101 GLY A N 1
ATOM 811 C CA . GLY A 1 101 ? 2.471 4.611 -13.601 1.00 95.44 101 GLY A CA 1
ATOM 812 C C . GLY A 1 101 ? 1.969 3.596 -12.573 1.00 95.44 101 GLY A C 1
ATOM 813 O O . GLY A 1 101 ? 1.364 3.987 -11.580 1.00 95.44 101 GLY A O 1
ATOM 814 N N . GLU A 1 102 ? 2.275 2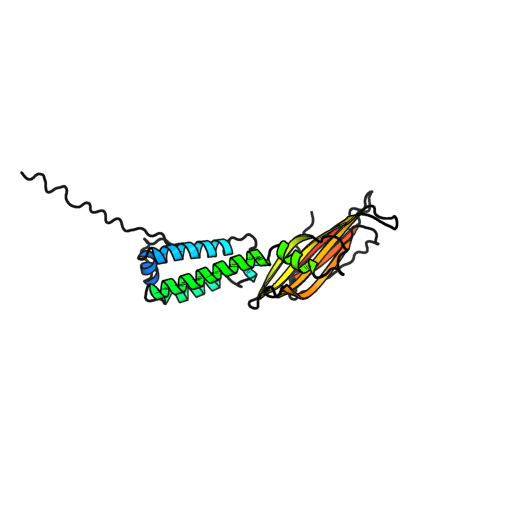.312 -12.761 1.00 91.56 102 GLU A N 1
ATOM 815 C CA . GLU A 1 102 ? 1.915 1.244 -11.818 1.00 91.56 102 GLU A CA 1
ATOM 816 C C . GLU A 1 102 ? 2.470 1.489 -10.408 1.00 91.56 102 GLU A C 1
ATOM 818 O O . GLU A 1 102 ? 1.726 1.404 -9.428 1.00 91.56 102 GLU A O 1
ATOM 823 N N . LEU A 1 103 ? 3.767 1.797 -10.291 1.00 90.94 103 LEU 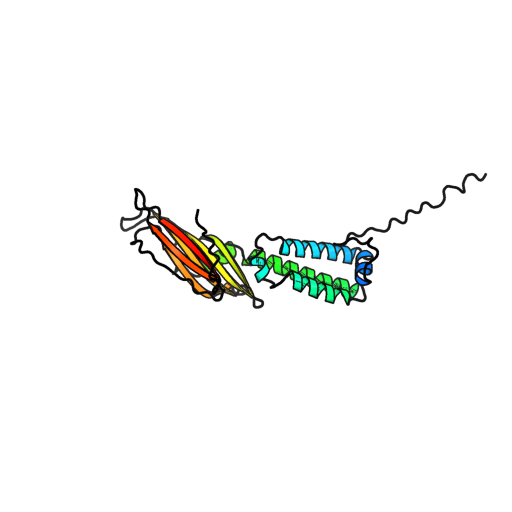A N 1
ATOM 824 C CA . LEU A 1 103 ? 4.422 2.022 -8.999 1.00 90.94 103 LEU A CA 1
ATOM 825 C C . LEU A 1 103 ? 3.856 3.269 -8.308 1.00 90.94 103 LEU A C 1
ATOM 827 O O . LEU A 1 103 ? 3.499 3.217 -7.132 1.00 90.94 103 LEU A O 1
ATOM 831 N N . LYS A 1 104 ? 3.685 4.368 -9.047 1.00 92.00 104 LYS A N 1
ATOM 832 C CA . LYS A 1 104 ? 3.093 5.602 -8.521 1.00 92.00 104 LYS A CA 1
ATOM 833 C C . LYS A 1 104 ? 1.661 5.383 -8.034 1.00 92.00 104 LYS A C 1
ATOM 835 O O . LYS A 1 104 ? 1.333 5.796 -6.926 1.00 92.00 104 LYS A O 1
ATOM 840 N N . SER A 1 105 ? 0.814 4.724 -8.823 1.00 88.25 105 SER A N 1
ATOM 841 C CA . SER A 1 105 ? -0.563 4.413 -8.418 1.00 88.25 105 SER A CA 1
ATOM 842 C C . SER A 1 105 ? -0.596 3.516 -7.183 1.00 88.25 105 SER A C 1
ATOM 844 O O . SER A 1 105 ? -1.366 3.776 -6.265 1.00 88.25 105 SER A O 1
ATOM 846 N N . SER A 1 106 ? 0.295 2.522 -7.109 1.00 85.12 106 SER A N 1
ATOM 847 C CA . SER A 1 106 ? 0.425 1.654 -5.931 1.00 85.12 106 SER A CA 1
ATOM 848 C C . SER A 1 106 ? 0.792 2.457 -4.678 1.00 85.12 106 SER A C 1
ATOM 850 O O . SER A 1 106 ? 0.184 2.267 -3.628 1.00 85.12 106 SER A O 1
ATOM 852 N N . TYR A 1 107 ? 1.731 3.401 -4.793 1.00 86.00 107 TYR A N 1
ATOM 853 C CA . TYR A 1 107 ? 2.107 4.294 -3.694 1.00 86.00 107 TYR A CA 1
ATOM 854 C C . TYR A 1 107 ? 0.949 5.194 -3.242 1.00 86.00 107 TYR A C 1
ATOM 856 O O . TYR A 1 107 ? 0.718 5.367 -2.045 1.00 86.00 107 TYR A O 1
ATOM 864 N N . LEU A 1 108 ? 0.212 5.781 -4.188 1.00 87.75 108 LEU A N 1
ATOM 865 C CA . LEU A 1 108 ? -0.913 6.665 -3.877 1.00 87.75 108 LEU A CA 1
ATOM 866 C C . LEU A 1 108 ? -2.070 5.902 -3.227 1.00 87.75 108 LEU A C 1
ATOM 868 O O . LEU A 1 108 ? -2.631 6.384 -2.245 1.00 87.75 108 LEU A O 1
ATOM 872 N N . ASN A 1 109 ? -2.382 4.706 -3.729 1.00 84.88 109 ASN A N 1
ATOM 873 C CA . ASN A 1 109 ? -3.383 3.825 -3.133 1.00 84.88 109 ASN A CA 1
ATOM 874 C C . ASN A 1 109 ? -2.979 3.426 -1.718 1.00 84.88 109 ASN A C 1
ATOM 876 O O . ASN A 1 109 ? -3.788 3.564 -0.808 1.00 84.88 109 ASN A O 1
ATOM 880 N N . PHE A 1 110 ? -1.721 3.023 -1.515 1.00 82.81 110 PHE A N 1
ATOM 881 C CA . PHE A 1 110 ? -1.181 2.756 -0.184 1.00 82.81 110 PHE A CA 1
ATOM 882 C C . PHE A 1 110 ? -1.415 3.947 0.754 1.00 82.81 110 PHE A C 1
ATOM 884 O O . PHE A 1 110 ? -2.120 3.820 1.748 1.00 82.81 110 PHE A O 1
ATOM 891 N N . ARG A 1 111 ? -0.915 5.133 0.384 1.00 85.75 111 ARG A N 1
ATOM 892 C CA . ARG A 1 111 ? -1.032 6.362 1.186 1.00 85.75 111 ARG A CA 1
ATOM 893 C C . ARG A 1 111 ? -2.475 6.734 1.514 1.00 85.75 111 ARG A C 1
ATOM 895 O O . ARG A 1 111 ? -2.732 7.231 2.605 1.00 85.75 111 ARG A O 1
ATOM 902 N N . LYS A 1 112 ? -3.391 6.555 0.562 1.00 89.06 112 LYS A N 1
ATOM 903 C CA . LYS A 1 112 ? -4.807 6.889 0.727 1.00 89.06 112 LYS A CA 1
ATOM 904 C C . LYS A 1 112 ? -5.497 5.883 1.642 1.00 89.06 112 LYS A C 1
ATOM 906 O O . LYS A 1 112 ? -6.087 6.275 2.644 1.00 89.06 112 LYS A O 1
ATOM 911 N N . TYR A 1 113 ? -5.423 4.604 1.299 1.00 88.62 113 TYR A N 1
ATOM 912 C CA . TYR A 1 113 ? -6.243 3.567 1.911 1.00 88.62 113 TYR A CA 1
ATOM 913 C C . TYR A 1 113 ? -5.687 3.045 3.229 1.00 88.62 113 TYR A C 1
ATOM 915 O O . TYR A 1 113 ? -6.465 2.531 4.017 1.00 88.62 113 TYR A O 1
ATOM 923 N N . SER A 1 114 ? -4.400 3.246 3.525 1.00 85.69 114 SER A N 1
ATOM 924 C CA . SER A 1 114 ? -3.829 2.973 4.850 1.00 85.69 114 SER A CA 1
ATOM 925 C C . SER A 1 114 ? -3.878 4.188 5.790 1.00 85.69 114 SER A C 1
ATOM 927 O O . SER A 1 114 ? -3.233 4.181 6.839 1.00 85.69 114 SER A O 1
ATOM 929 N N . SER A 1 115 ? -4.543 5.280 5.402 1.00 88.94 115 SER A N 1
ATOM 930 C CA . SER A 1 115 ? -4.631 6.473 6.245 1.00 88.94 115 SER A CA 1
ATOM 931 C C . SER A 1 115 ? -5.694 6.303 7.330 1.00 88.94 115 SER A C 1
ATOM 933 O O . SER A 1 115 ? -6.764 5.748 7.088 1.00 88.94 115 SER A O 1
ATOM 935 N N . LYS A 1 116 ? -5.424 6.844 8.523 1.00 89.69 116 LYS A N 1
ATOM 936 C CA . LYS A 1 116 ? -6.410 6.901 9.613 1.00 89.69 116 LYS A CA 1
ATOM 937 C C . LYS A 1 116 ? -7.701 7.587 9.173 1.00 89.69 116 LYS A C 1
ATOM 939 O O . LYS A 1 116 ? -8.776 7.054 9.400 1.00 89.69 116 LYS A O 1
ATOM 944 N N . SER A 1 117 ? -7.579 8.704 8.454 1.00 90.56 117 SER A N 1
ATOM 945 C CA . SER A 1 117 ? -8.725 9.476 7.972 1.00 90.56 117 SER A CA 1
ATOM 946 C C . SER A 1 117 ? -9.613 8.699 7.001 1.00 90.56 117 SER A C 1
ATOM 948 O O . SER A 1 117 ? -10.827 8.901 6.994 1.00 90.56 117 SER A O 1
ATOM 950 N N . PHE A 1 118 ? -9.046 7.791 6.196 1.00 92.00 118 PHE A N 1
ATOM 951 C CA . PHE A 1 118 ? -9.850 6.880 5.387 1.00 92.00 118 PHE A CA 1
ATOM 952 C C . PHE A 1 118 ? -10.698 5.973 6.282 1.00 92.00 118 PHE A C 1
ATOM 954 O O . PHE A 1 118 ? -11.915 5.947 6.126 1.00 92.00 118 PHE A O 1
ATOM 961 N N . ILE A 1 119 ? -10.087 5.302 7.258 1.00 91.31 119 ILE A N 1
ATOM 962 C CA . ILE A 1 119 ? -10.789 4.386 8.170 1.00 91.31 119 ILE A CA 1
ATOM 963 C C . ILE A 1 119 ? -11.845 5.135 8.999 1.00 91.31 119 ILE A C 1
ATOM 965 O O . ILE A 1 119 ? -12.985 4.691 9.092 1.00 91.31 119 ILE A O 1
ATOM 969 N N . GLU A 1 120 ? -11.522 6.319 9.516 1.00 90.31 120 GLU A N 1
ATOM 970 C CA . GLU A 1 120 ? -12.468 7.187 10.234 1.00 90.31 120 GLU A CA 1
ATOM 971 C C . GLU A 1 120 ? -13.673 7.566 9.364 1.00 90.31 120 GLU A C 1
ATOM 973 O O . GLU A 1 120 ? -14.809 7.574 9.838 1.00 90.31 120 GLU A O 1
ATOM 978 N N . SER A 1 121 ? -13.460 7.828 8.070 1.00 90.38 121 SER A N 1
ATOM 979 C CA . SER A 1 121 ? -14.562 8.109 7.140 1.00 90.38 121 SER A CA 1
ATOM 980 C C . SER A 1 121 ? -15.502 6.915 6.943 1.00 90.38 121 SER A C 1
ATOM 982 O O . SER A 1 121 ? -16.690 7.112 6.683 1.00 90.38 121 SER A O 1
ATOM 984 N N . ILE A 1 122 ? -14.991 5.689 7.094 1.00 91.19 122 ILE A N 1
ATOM 985 C CA . ILE A 1 122 ? -15.791 4.463 7.058 1.00 91.19 122 ILE A CA 1
ATOM 986 C C . ILE A 1 122 ? -16.548 4.291 8.376 1.00 91.19 122 ILE A C 1
ATOM 988 O O . ILE A 1 122 ? -17.756 4.071 8.346 1.00 91.19 122 ILE A O 1
ATOM 992 N N . LEU A 1 123 ? -15.883 4.480 9.521 1.00 85.88 123 LEU A N 1
ATOM 993 C CA . LEU A 1 123 ? -16.500 4.380 10.851 1.00 85.88 123 LEU A CA 1
ATOM 994 C C . LEU A 1 123 ? -17.687 5.334 11.028 1.00 85.88 123 LEU A C 1
ATOM 996 O O . LEU A 1 123 ? -18.696 4.948 11.610 1.00 85.88 123 LEU A O 1
ATOM 1000 N N . LYS A 1 124 ? -17.628 6.542 10.452 1.00 83.12 124 LYS A N 1
ATOM 1001 C CA . LYS A 1 124 ? -18.73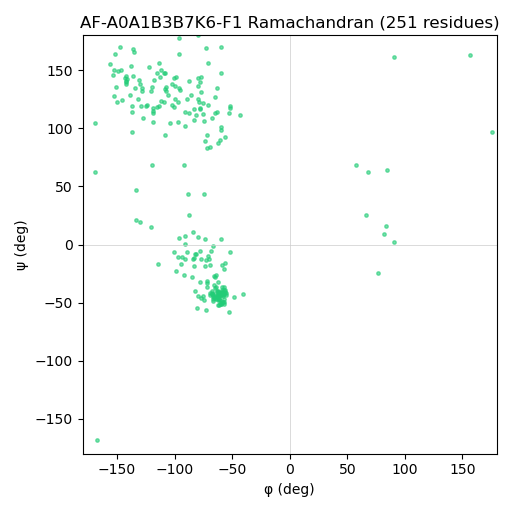7 7.518 10.481 1.00 83.12 124 LYS A CA 1
ATOM 1002 C C . LYS A 1 124 ? -20.046 6.999 9.869 1.00 83.12 124 LYS A C 1
ATOM 1004 O O . LYS A 1 124 ? -21.100 7.574 10.122 1.00 83.12 124 LYS A O 1
ATOM 1009 N N . LYS A 1 125 ? -20.005 5.922 9.077 1.00 81.69 125 LYS A N 1
ATOM 1010 C CA . LYS A 1 125 ? -21.199 5.272 8.516 1.00 81.69 125 LYS A CA 1
ATOM 1011 C C . LYS A 1 125 ? -21.885 4.308 9.501 1.00 81.69 125 LYS A C 1
ATOM 1013 O O . LYS A 1 125 ? -22.983 3.850 9.197 1.00 81.69 125 LYS A O 1
ATOM 1018 N N . PHE A 1 126 ? -21.283 4.025 10.663 1.00 72.19 126 PHE A N 1
ATOM 1019 C CA . PHE A 1 126 ? -21.764 3.060 11.664 1.00 72.19 126 PHE A CA 1
ATOM 1020 C C . PHE A 1 126 ? -22.056 3.718 13.026 1.00 72.19 126 PHE A C 1
ATOM 1022 O O . PHE A 1 126 ? -21.368 3.440 14.007 1.00 72.19 126 PHE A O 1
ATOM 1029 N N . PRO A 1 127 ? -23.090 4.571 13.130 1.00 60.72 127 PRO A N 1
ATOM 1030 C CA . PRO A 1 127 ? -23.389 5.295 14.367 1.00 60.72 127 PRO A CA 1
ATOM 1031 C C . PRO A 1 127 ? -23.922 4.413 15.511 1.00 60.72 127 PRO A C 1
ATOM 1033 O O . PRO A 1 127 ? -24.004 4.883 16.633 1.00 60.72 127 PRO A O 1
ATOM 1036 N N . ASN A 1 128 ? -24.305 3.154 15.259 1.00 56.47 128 ASN A N 1
ATOM 1037 C CA . ASN A 1 128 ? -24.963 2.311 16.270 1.00 56.47 128 ASN A CA 1
ATOM 1038 C C . ASN A 1 128 ? -24.009 1.415 17.084 1.00 56.47 128 ASN A C 1
ATOM 1040 O O . ASN A 1 128 ? -24.447 0.833 18.073 1.00 56.47 128 ASN A O 1
ATOM 1044 N N . ASP A 1 129 ? -22.737 1.289 16.687 1.00 54.88 129 ASP A N 1
ATOM 1045 C CA . ASP A 1 129 ? -21.759 0.432 17.384 1.00 54.88 129 ASP A CA 1
ATOM 1046 C C . ASP A 1 129 ? -20.872 1.215 18.373 1.00 54.88 129 ASP A C 1
ATOM 1048 O O . ASP A 1 129 ? -20.125 0.626 19.1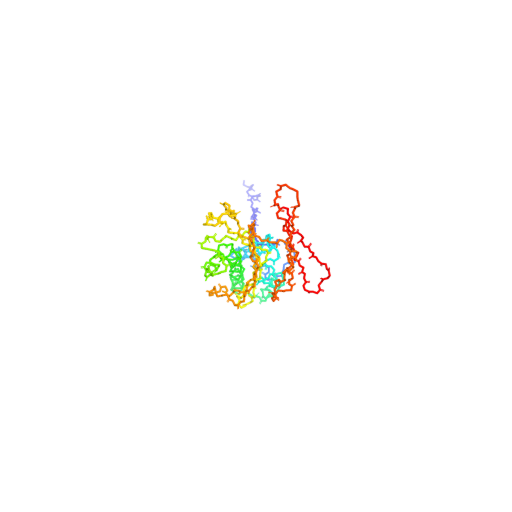53 1.00 54.88 129 ASP A O 1
ATOM 1052 N N . LEU A 1 130 ? -20.932 2.548 18.328 1.00 55.12 130 LEU A N 1
ATOM 1053 C CA . LEU A 1 130 ? -20.119 3.488 19.100 1.00 55.12 130 LEU A CA 1
ATOM 1054 C C . LEU A 1 130 ? -21.018 4.674 19.488 1.00 55.12 130 LEU A C 1
ATOM 1056 O O . LEU A 1 130 ? -21.913 5.014 18.726 1.00 55.12 130 LEU A O 1
ATOM 1060 N N . SER A 1 131 ? -20.843 5.273 20.672 1.00 53.88 131 SER A N 1
ATOM 1061 C CA . SER A 1 131 ? -21.755 6.321 21.184 1.00 53.88 131 SER A CA 1
ATOM 1062 C C . SER A 1 131 ? -21.840 7.559 20.267 1.00 53.88 131 SER A C 1
ATOM 1064 O O . SER A 1 131 ? -21.013 7.709 19.376 1.00 53.88 131 SER A O 1
ATOM 1066 N N . ASP A 1 132 ? -22.779 8.483 20.509 1.00 55.19 132 ASP A N 1
ATOM 1067 C CA . ASP A 1 132 ? -23.019 9.708 19.707 1.00 55.19 132 ASP A CA 1
ATOM 1068 C C . ASP A 1 132 ? -21.824 10.705 19.597 1.00 55.19 132 ASP A C 1
ATOM 1070 O O . ASP A 1 132 ? -21.965 11.785 19.019 1.00 55.19 132 ASP A O 1
ATOM 1074 N N . GLU A 1 133 ? -20.641 10.382 20.137 1.00 63.31 133 GLU A N 1
ATOM 1075 C CA . GLU A 1 133 ? -19.422 11.209 20.081 1.00 63.31 133 GLU A CA 1
ATOM 1076 C C . GLU A 1 133 ? -18.457 10.807 18.941 1.00 63.31 133 GLU A C 1
ATOM 1078 O O . GLU A 1 133 ? -18.540 9.716 18.381 1.00 63.31 133 GLU A O 1
ATOM 1083 N N . GLU A 1 134 ? -17.500 11.672 18.578 1.00 70.94 134 GLU A N 1
ATOM 1084 C CA . GLU A 1 134 ? -16.577 11.410 17.461 1.00 70.94 134 GLU A CA 1
ATOM 1085 C C . GLU A 1 134 ? -15.560 10.299 17.792 1.00 70.94 134 GLU A C 1
ATOM 1087 O O . GLU A 1 134 ? -14.763 10.399 18.725 1.00 70.94 134 GLU A O 1
ATOM 1092 N N . VAL A 1 135 ? -15.579 9.230 16.994 1.00 79.25 135 VAL A N 1
ATOM 1093 C CA . VAL A 1 135 ? -14.645 8.100 17.085 1.00 79.25 135 VAL A CA 1
ATOM 1094 C C . VAL A 1 135 ? -13.385 8.416 16.284 1.00 79.25 135 VAL A C 1
ATOM 1096 O O . VAL A 1 135 ? -13.460 8.737 15.097 1.00 79.25 135 VAL A O 1
ATOM 1099 N N . SER A 1 136 ? -12.224 8.261 16.916 1.00 87.81 136 SER A N 1
ATOM 1100 C CA . SER A 1 136 ? -10.903 8.446 16.304 1.00 87.81 136 SER A CA 1
ATOM 1101 C C . SER A 1 136 ? -10.170 7.117 16.132 1.00 87.81 136 SER A C 1
ATOM 1103 O O . SER A 1 136 ? -10.330 6.206 16.948 1.00 87.81 136 SER A O 1
ATOM 1105 N N . VAL A 1 137 ? -9.347 6.989 15.089 1.00 90.06 137 VAL A N 1
ATOM 1106 C CA . VAL A 1 137 ? -8.477 5.814 14.901 1.00 90.06 137 VAL A CA 1
ATOM 1107 C C . VAL A 1 137 ? -7.145 6.041 15.627 1.00 90.06 137 VAL A C 1
ATOM 1109 O O . VAL A 1 137 ? -6.325 6.886 15.245 1.00 90.06 137 VAL A O 1
ATOM 1112 N N . GLU A 1 138 ? -6.893 5.257 16.677 1.00 86.19 138 GLU A N 1
ATOM 1113 C CA . GLU A 1 138 ? -5.663 5.331 17.478 1.00 86.19 138 GLU A CA 1
ATOM 1114 C C . GLU A 1 138 ? -4.472 4.733 16.731 1.00 86.19 138 GLU A C 1
ATOM 1116 O O . GLU A 1 138 ? -3.423 5.373 16.627 1.00 86.19 138 GLU A O 1
ATOM 1121 N N . GLU A 1 139 ? -4.629 3.547 16.151 1.00 84.69 139 GLU A N 1
ATOM 1122 C CA . GLU A 1 139 ? -3.549 2.835 15.471 1.00 84.69 139 GLU A CA 1
ATOM 1123 C C . GLU A 1 139 ? -4.091 1.954 14.344 1.00 84.69 139 GLU A C 1
ATOM 1125 O O . GLU A 1 139 ? -5.056 1.219 14.527 1.00 84.69 139 GLU A O 1
ATOM 1130 N N . LEU A 1 140 ? -3.436 1.988 13.178 1.00 84.31 140 LEU A N 1
ATOM 1131 C CA . LEU A 1 140 ? -3.621 0.974 12.142 1.00 84.31 140 LEU A CA 1
ATOM 1132 C C . LEU A 1 140 ? -2.592 -0.132 12.371 1.00 84.31 140 LEU A C 1
ATOM 1134 O O . LEU A 1 140 ? -1.420 0.031 12.033 1.00 84.31 140 LEU A O 1
ATOM 1138 N N . ILE A 1 141 ? -3.037 -1.245 12.944 1.00 78.50 141 ILE A N 1
ATOM 1139 C CA . ILE A 1 141 ? -2.166 -2.368 13.291 1.00 78.50 141 ILE A CA 1
ATOM 1140 C C . ILE A 1 141 ? -1.775 -3.153 12.036 1.00 78.50 141 ILE A C 1
ATOM 1142 O O . ILE A 1 141 ? -0.617 -3.536 11.852 1.00 78.50 141 ILE A O 1
ATOM 1146 N N . SER A 1 142 ? -2.749 -3.417 11.165 1.00 76.75 142 SER A N 1
ATOM 1147 C CA . SER A 1 142 ? -2.549 -4.164 9.930 1.00 76.75 142 SER A CA 1
ATOM 1148 C C . SER A 1 142 ? -3.499 -3.710 8.831 1.00 76.75 142 SER A C 1
ATOM 1150 O O . SER A 1 142 ? -4.619 -3.283 9.090 1.00 76.75 142 SER A O 1
ATOM 1152 N N . TYR A 1 143 ? -3.031 -3.819 7.595 1.00 80.56 143 TYR A N 1
ATOM 1153 C CA . TYR A 1 143 ? -3.790 -3.534 6.393 1.00 80.56 143 TYR A CA 1
ATOM 1154 C C . TYR A 1 143 ? -3.248 -4.373 5.234 1.00 80.56 143 TYR A C 1
ATOM 1156 O O . TYR A 1 143 ? -2.045 -4.343 4.956 1.00 80.56 143 TYR A O 1
ATOM 1164 N N . THR A 1 144 ? -4.134 -5.097 4.558 1.00 77.19 144 THR A N 1
ATOM 1165 C CA . THR A 1 144 ? -3.897 -5.745 3.262 1.00 77.19 144 THR A CA 1
ATOM 1166 C C . THR A 1 144 ? -4.752 -5.090 2.194 1.00 77.19 144 THR A C 1
ATOM 1168 O O . THR A 1 144 ? -5.786 -4.516 2.510 1.00 77.19 144 THR A O 1
ATOM 1171 N N . LEU A 1 145 ? -4.335 -5.192 0.933 1.00 80.19 145 LEU A N 1
ATOM 1172 C CA . LEU A 1 145 ? -5.173 -4.859 -0.214 1.00 80.19 145 LEU A CA 1
ATOM 1173 C C . LEU A 1 145 ? -4.968 -5.932 -1.265 1.00 80.19 145 LEU A C 1
ATOM 1175 O O . LEU A 1 145 ? -3.840 -6.118 -1.724 1.00 80.19 145 LEU A O 1
ATOM 1179 N N . ASP A 1 146 ? -6.027 -6.632 -1.631 1.00 76.19 146 ASP A N 1
ATOM 1180 C CA . ASP A 1 146 ? -5.938 -7.629 -2.685 1.00 76.19 146 ASP A CA 1
ATOM 1181 C C . ASP A 1 146 ? -5.968 -7.003 -4.093 1.00 76.19 146 ASP A C 1
ATOM 1183 O O . ASP A 1 146 ? -6.032 -5.784 -4.285 1.00 76.19 146 ASP A O 1
ATOM 1187 N N . GLU A 1 147 ? -5.888 -7.857 -5.112 1.00 74.88 147 GLU A N 1
ATOM 1188 C CA . GLU A 1 147 ? -5.931 -7.441 -6.516 1.00 74.88 147 GLU A CA 1
ATOM 1189 C C . GLU A 1 147 ? -7.299 -6.911 -6.974 1.00 74.88 147 GLU A C 1
ATOM 1191 O O . GLU A 1 147 ? -7.368 -6.212 -7.988 1.00 74.88 147 GLU A O 1
ATOM 1196 N N . PHE A 1 148 ? -8.364 -7.203 -6.225 1.00 82.50 148 PHE A N 1
ATOM 1197 C CA . PHE A 1 148 ? -9.726 -6.736 -6.476 1.00 82.50 148 PHE A CA 1
ATOM 1198 C C . PHE A 1 148 ? -10.019 -5.396 -5.789 1.00 82.50 148 PHE A C 1
ATOM 1200 O O . PHE A 1 148 ? -11.055 -4.789 -6.047 1.00 82.50 148 PHE A O 1
ATOM 1207 N N . GLY A 1 149 ? -9.093 -4.894 -4.969 1.00 84.94 149 GLY A N 1
ATOM 1208 C CA . GLY A 1 149 ? -9.268 -3.660 -4.211 1.00 84.94 149 GLY A CA 1
ATOM 1209 C C . GLY A 1 149 ? -10.020 -3.858 -2.896 1.00 84.94 149 GLY A C 1
ATOM 1210 O O . GLY A 1 149 ? -10.463 -2.864 -2.311 1.00 84.94 149 GLY A O 1
ATOM 1211 N N . ILE A 1 150 ? -10.142 -5.099 -2.418 1.00 87.88 150 ILE A N 1
ATOM 1212 C CA . ILE A 1 150 ? -10.667 -5.401 -1.090 1.00 87.88 150 ILE A CA 1
ATOM 1213 C C . ILE A 1 150 ? -9.541 -5.247 -0.081 1.00 87.88 150 ILE A C 1
ATOM 1215 O O . ILE A 1 150 ? -8.511 -5.926 -0.137 1.00 87.88 150 ILE A O 1
ATOM 1219 N N . GLY A 1 151 ? -9.722 -4.290 0.821 1.00 87.50 151 GLY A N 1
ATOM 1220 C CA . GLY A 1 151 ? -8.795 -4.023 1.900 1.00 87.50 151 GLY A CA 1
ATOM 1221 C C . GLY A 1 151 ? -9.227 -4.730 3.174 1.00 87.50 151 GLY A C 1
ATOM 1222 O O . GLY A 1 151 ? -10.389 -4.630 3.555 1.00 87.50 151 GLY A O 1
ATOM 1223 N N . GLN A 1 152 ? -8.309 -5.408 3.857 1.00 86.94 152 GLN A N 1
ATOM 1224 C CA . GLN A 1 152 ? -8.585 -6.036 5.152 1.00 86.94 152 GLN A CA 1
ATOM 1225 C C . GLN A 1 152 ? -7.801 -5.288 6.218 1.00 86.94 152 GLN A C 1
ATOM 1227 O O . GLN A 1 152 ? -6.582 -5.151 6.123 1.00 86.94 152 GLN A O 1
ATOM 1232 N N . TYR A 1 153 ? -8.502 -4.781 7.219 1.00 88.00 153 TYR A N 1
ATOM 1233 C CA . TYR A 1 153 ? -8.003 -3.803 8.172 1.00 88.00 153 TYR A CA 1
ATOM 1234 C C . TYR A 1 153 ? -8.064 -4.375 9.575 1.00 88.00 153 TYR A C 1
ATOM 1236 O O . TYR A 1 153 ? -9.086 -4.924 9.962 1.00 88.00 153 TYR A O 1
ATOM 1244 N N . LEU A 1 154 ? -6.996 -4.189 10.346 1.00 84.12 154 LEU A N 1
ATOM 1245 C CA . LEU A 1 154 ? -6.980 -4.402 11.787 1.00 84.12 154 LEU A CA 1
ATOM 1246 C C . LEU A 1 154 ? -6.501 -3.117 12.452 1.00 84.12 154 LEU A C 1
ATOM 1248 O O . LEU A 1 154 ? -5.384 -2.668 12.188 1.00 84.12 154 LEU A O 1
ATOM 1252 N N . PHE A 1 155 ? -7.322 -2.513 13.300 1.00 86.75 155 PHE A N 1
ATOM 1253 C CA . PHE A 1 155 ? -7.021 -1.209 13.888 1.00 86.75 155 PHE A CA 1
ATOM 1254 C C . PHE A 1 155 ? -7.668 -1.031 15.259 1.00 86.75 155 PHE A C 1
ATOM 1256 O O . PHE A 1 155 ? -8.579 -1.771 15.638 1.00 86.75 155 PHE A O 1
ATOM 1263 N N . THR A 1 156 ? -7.184 -0.034 15.995 1.00 84.88 156 THR A N 1
ATOM 1264 C CA . THR A 1 156 ? -7.767 0.405 17.261 1.00 84.88 156 THR A CA 1
ATOM 1265 C C . THR A 1 156 ? -8.456 1.750 17.120 1.00 84.88 156 THR A C 1
ATOM 1267 O O . THR A 1 156 ? -8.042 2.613 16.339 1.00 84.88 156 THR A O 1
ATOM 1270 N N . THR A 1 157 ? -9.517 1.940 17.894 1.00 86.25 157 THR A N 1
ATOM 1271 C CA . THR A 1 157 ? -10.251 3.202 17.980 1.00 86.25 157 THR A CA 1
ATOM 1272 C C . THR A 1 157 ? -10.279 3.717 19.403 1.00 86.25 157 THR A C 1
ATOM 1274 O O . THR A 1 157 ? -10.313 2.923 20.340 1.00 86.25 157 THR A O 1
ATOM 1277 N N . TYR A 1 158 ? -10.384 5.032 19.544 1.00 82.81 158 TYR A N 1
ATOM 1278 C CA . TYR A 1 158 ? -10.667 5.714 20.798 1.00 82.81 158 TYR A CA 1
ATOM 1279 C C . TYR A 1 158 ? -11.807 6.699 20.622 1.00 82.81 158 TYR A C 1
ATOM 1281 O O . TYR A 1 158 ? -11.862 7.456 19.649 1.00 82.81 158 TYR A O 1
ATOM 1289 N N . GLN A 1 159 ? -12.684 6.709 21.609 1.00 79.38 159 GLN A N 1
ATOM 1290 C CA . GLN A 1 159 ? -13.788 7.634 21.728 1.00 79.38 159 GLN A CA 1
ATOM 1291 C C . GLN A 1 159 ? -13.849 8.087 23.183 1.00 79.38 159 GLN A C 1
ATOM 1293 O O . GLN A 1 159 ? -14.111 7.281 24.074 1.00 79.38 159 GLN A O 1
ATOM 1298 N N . GLY A 1 160 ? -13.582 9.366 23.438 1.00 72.38 160 GLY A N 1
ATOM 1299 C CA . GLY A 1 160 ? -13.904 9.956 24.736 1.00 72.38 160 GLY A CA 1
ATOM 1300 C C . GLY A 1 160 ? -15.417 10.100 24.878 1.00 72.38 160 GLY A C 1
ATOM 1301 O O . GLY A 1 160 ? -16.112 10.144 23.868 1.00 72.38 160 GLY A O 1
ATOM 1302 N N . TYR A 1 161 ? -15.920 10.155 26.109 1.00 71.38 161 TYR A N 1
ATOM 1303 C CA . TYR A 1 161 ? -17.265 10.664 26.350 1.00 71.38 161 TYR A CA 1
ATOM 1304 C C . TYR A 1 161 ? -17.372 11.474 27.637 1.00 71.38 161 TYR A C 1
ATOM 1306 O O . TYR A 1 161 ? -16.732 11.174 28.656 1.00 71.38 161 TYR A O 1
ATOM 1314 N N . GLY A 1 162 ? -18.195 12.520 27.579 1.00 57.97 162 GLY A N 1
ATOM 1315 C CA . GLY A 1 162 ? -18.449 13.437 28.685 1.00 57.97 162 GLY A CA 1
ATOM 1316 C C . GLY A 1 162 ? -19.835 13.263 29.304 1.00 57.97 162 GLY A C 1
ATOM 1317 O O . GLY A 1 162 ? -20.849 13.310 28.617 1.00 57.97 162 GLY A O 1
ATOM 1318 N N . GLY A 1 163 ? -19.898 13.184 30.636 1.00 57.06 163 GLY A N 1
ATOM 1319 C CA . GLY A 1 163 ? -21.141 13.401 31.379 1.00 57.06 163 GLY A CA 1
ATOM 1320 C C . GLY A 1 163 ? -21.998 12.160 31.641 1.00 57.06 163 GLY A C 1
ATOM 1321 O O . GLY A 1 163 ? -21.845 11.094 31.055 1.00 57.06 163 GLY A O 1
ATOM 1322 N N . ASN A 1 164 ? -22.890 12.306 32.618 1.00 46.41 164 ASN A N 1
ATOM 1323 C CA . ASN A 1 164 ? -23.609 11.206 33.238 1.00 46.41 164 ASN A CA 1
ATOM 1324 C C . ASN A 1 164 ? -24.992 11.666 33.723 1.00 46.41 164 ASN A C 1
ATOM 1326 O O . ASN A 1 164 ? -25.046 12.563 34.565 1.00 46.41 164 ASN A O 1
ATOM 1330 N N . PRO A 1 165 ? -26.102 11.054 33.270 1.00 44.81 165 PRO A N 1
ATOM 1331 C CA . PRO A 1 165 ? -27.420 11.291 33.860 1.00 44.81 165 PRO A CA 1
ATOM 1332 C C . PRO A 1 165 ? -27.711 10.432 35.113 1.00 44.81 165 PRO A C 1
ATOM 1334 O O . PRO A 1 165 ? -28.678 10.711 35.814 1.00 44.81 165 PRO A O 1
ATOM 1337 N N . TYR A 1 166 ? -26.904 9.401 35.415 1.00 49.34 166 TYR A N 1
ATOM 1338 C CA . TYR A 1 166 ? -27.192 8.339 36.401 1.00 49.34 166 TYR A CA 1
ATOM 1339 C C . TYR A 1 166 ? -26.051 7.981 37.393 1.00 49.34 166 TYR A C 1
ATOM 1341 O O . TYR A 1 166 ? -26.071 6.934 38.030 1.00 49.34 166 TYR A O 1
ATOM 1349 N N . GLY A 1 167 ? -25.076 8.865 37.613 1.00 49.56 167 GLY A N 1
ATOM 1350 C CA . GLY A 1 167 ? -24.299 8.939 38.861 1.00 49.56 167 GLY A CA 1
ATOM 1351 C C . GLY A 1 167 ? -23.092 8.014 39.138 1.00 49.56 167 GLY A C 1
ATOM 1352 O O . GLY A 1 167 ? -22.615 8.081 40.266 1.00 49.56 167 GLY A O 1
ATOM 1353 N N . HIS A 1 168 ? -22.536 7.198 38.219 1.00 54.16 168 HIS A N 1
ATOM 1354 C CA . HIS A 1 168 ? -21.334 6.379 38.544 1.00 54.16 168 HIS A CA 1
ATOM 1355 C C . HIS A 1 168 ? -19.998 6.670 37.826 1.00 54.16 168 HIS A C 1
ATOM 1357 O O . HIS A 1 168 ? -18.962 6.290 38.359 1.00 54.16 168 HIS A O 1
ATOM 1363 N N . CYS A 1 169 ? -19.961 7.400 36.709 1.00 53.47 169 CYS A N 1
ATOM 1364 C CA . CYS A 1 169 ? -18.705 7.875 36.107 1.00 53.47 169 CYS A CA 1
ATOM 1365 C C . CYS A 1 169 ? -18.832 9.348 35.707 1.00 53.47 169 CYS A C 1
ATOM 1367 O O . CYS A 1 169 ? -19.852 9.732 35.150 1.00 53.47 169 CYS A O 1
ATOM 1369 N N . GLY A 1 170 ? -17.841 10.191 36.009 1.00 53.25 170 GLY A N 1
ATOM 1370 C CA . GLY A 1 170 ? -17.832 11.618 35.627 1.00 53.25 170 GLY A CA 1
ATOM 1371 C C . GLY A 1 170 ? -17.453 11.878 34.160 1.00 53.25 170 GLY A C 1
ATOM 1372 O O . GLY A 1 170 ? -17.504 13.015 33.701 1.00 53.25 170 GLY A O 1
ATOM 1373 N N . GLY A 1 171 ? -17.074 10.821 33.444 1.00 61.69 171 GLY A N 1
ATOM 1374 C CA . GLY A 1 171 ? -16.555 10.807 32.080 1.00 61.69 171 GLY A CA 1
ATOM 1375 C C . GLY A 1 171 ? -15.729 9.536 31.883 1.00 61.69 171 GLY A C 1
ATOM 1376 O O . GLY A 1 171 ? -15.365 8.881 32.864 1.00 61.69 171 GLY A O 1
ATOM 1377 N N . GLY A 1 172 ? -15.456 9.171 30.637 1.00 66.94 172 GLY A N 1
ATOM 1378 C CA . GLY A 1 172 ? -14.710 7.959 30.324 1.00 66.94 172 GLY A CA 1
ATOM 1379 C C . GLY A 1 172 ? -14.252 7.913 28.875 1.00 66.94 172 GLY A C 1
ATOM 1380 O O . GLY A 1 172 ? -14.297 8.907 28.152 1.00 66.94 172 GLY A O 1
ATOM 1381 N N . ALA A 1 173 ? -13.783 6.745 28.465 1.00 70.69 173 ALA A N 1
ATOM 1382 C CA . ALA A 1 173 ? -13.436 6.463 27.089 1.00 70.69 173 ALA A CA 1
ATOM 1383 C C . ALA A 1 173 ? -13.838 5.040 26.716 1.00 70.69 173 ALA A C 1
ATOM 1385 O O . ALA A 1 173 ? -13.693 4.109 27.517 1.00 70.69 173 ALA A O 1
ATOM 1386 N N . TYR A 1 174 ? -14.300 4.891 25.482 1.00 74.06 174 TYR A N 1
ATOM 1387 C CA . TYR A 1 174 ? -14.393 3.617 24.800 1.00 74.06 174 TYR A CA 1
ATOM 1388 C C . TYR A 1 174 ? -13.172 3.433 23.918 1.00 74.06 174 TYR A C 1
ATOM 1390 O O . TYR A 1 174 ? -12.766 4.333 23.180 1.00 74.06 174 TYR A O 1
ATOM 1398 N N . ARG A 1 175 ? -12.597 2.241 23.981 1.00 78.19 175 ARG A N 1
ATOM 1399 C CA . ARG A 1 175 ? -11.626 1.774 23.004 1.00 78.19 175 ARG A CA 1
ATOM 1400 C C . ARG A 1 175 ? -12.203 0.587 22.262 1.00 78.19 175 ARG A C 1
ATOM 1402 O O . ARG A 1 175 ? -12.989 -0.180 22.814 1.00 78.19 175 ARG A O 1
ATOM 1409 N N . GLY A 1 176 ? -11.831 0.454 21.001 1.00 77.62 176 GLY A N 1
ATOM 1410 C CA . GLY A 1 176 ? -12.301 -0.630 20.151 1.00 77.62 176 GLY A CA 1
ATOM 1411 C C . GLY A 1 176 ? -11.147 -1.298 19.438 1.00 77.62 176 GLY A C 1
ATOM 1412 O O . GLY A 1 176 ? -10.225 -0.615 19.002 1.00 77.62 176 GLY A O 1
ATOM 1413 N N . PHE A 1 177 ? -11.212 -2.616 19.299 1.00 80.75 177 PHE A N 1
ATOM 1414 C CA . PHE A 1 177 ? -10.417 -3.358 18.326 1.00 80.75 177 PHE A CA 1
ATOM 1415 C C . PHE A 1 177 ? -11.333 -3.788 17.200 1.00 80.75 177 PHE A C 1
ATOM 1417 O O . PHE A 1 177 ? -12.387 -4.375 17.445 1.00 80.75 177 PHE A O 1
ATOM 1424 N N . TRP A 1 178 ? -10.915 -3.491 15.978 1.00 85.38 178 TRP A N 1
ATOM 1425 C CA . TRP A 1 178 ? -11.735 -3.653 14.793 1.00 85.38 178 TRP A CA 1
ATOM 1426 C C . TRP A 1 178 ? -10.999 -4.451 13.747 1.00 85.38 178 TRP A C 1
ATOM 1428 O O . TRP A 1 178 ? -9.859 -4.131 13.403 1.00 85.38 178 TRP A O 1
ATOM 1438 N N . TYR A 1 179 ? -11.699 -5.434 13.206 1.00 87.50 179 TYR A N 1
ATOM 1439 C CA . TYR A 1 179 ? -11.424 -6.009 11.911 1.00 87.50 179 TYR A CA 1
ATOM 1440 C C . TYR A 1 179 ? -12.493 -5.562 10.914 1.00 87.50 179 TYR A C 1
ATOM 1442 O O . TYR A 1 179 ? -13.682 -5.548 11.235 1.00 87.50 179 TYR A O 1
ATOM 1450 N N . MET A 1 180 ? -12.072 -5.175 9.712 1.00 90.12 180 MET A N 1
ATOM 1451 C CA . MET A 1 180 ? -12.984 -4.845 8.617 1.00 90.12 180 MET A CA 1
ATOM 1452 C C . MET A 1 180 ? -12.430 -5.322 7.281 1.00 90.12 180 MET A C 1
ATOM 1454 O O . MET A 1 180 ? -11.258 -5.094 6.984 1.00 90.12 180 MET A O 1
ATOM 1458 N N . GLU A 1 181 ? -13.289 -5.889 6.446 1.00 91.62 181 GLU A N 1
ATOM 1459 C CA . GLU A 1 181 ? -13.076 -6.017 5.009 1.00 91.62 181 GLU A CA 1
ATOM 1460 C C . GLU A 1 181 ? -13.843 -4.910 4.296 1.00 91.62 181 GLU A C 1
ATOM 1462 O O . GLU A 1 181 ? -15.041 -4.729 4.505 1.00 91.62 181 GLU A O 1
ATOM 1467 N N . ILE A 1 182 ? -13.146 -4.133 3.474 1.00 92.44 182 ILE A N 1
ATOM 1468 C CA . ILE A 1 182 ? -13.682 -2.920 2.864 1.00 92.44 182 ILE A CA 1
ATOM 1469 C C . ILE A 1 182 ? -13.370 -2.944 1.375 1.00 92.44 182 ILE A C 1
ATOM 1471 O O . ILE A 1 182 ? -12.203 -3.011 0.987 1.00 92.44 182 ILE A O 1
ATOM 1475 N N . ASP A 1 183 ? -14.387 -2.803 0.532 1.00 92.88 183 ASP A N 1
ATOM 1476 C CA . ASP A 1 183 ? -14.171 -2.431 -0.863 1.00 92.88 183 ASP A CA 1
ATOM 1477 C C . ASP A 1 183 ? -13.656 -0.987 -0.897 1.00 92.88 183 ASP A C 1
ATOM 1479 O O . ASP A 1 183 ? -14.372 -0.029 -0.603 1.00 92.88 183 ASP A O 1
ATOM 1483 N N . THR A 1 184 ? -12.382 -0.805 -1.238 1.00 90.00 184 THR A N 1
ATOM 1484 C CA . THR A 1 184 ? -11.731 0.515 -1.206 1.00 90.00 184 THR A CA 1
ATOM 1485 C C . THR A 1 184 ? -12.180 1.453 -2.333 1.00 90.00 184 THR A C 1
ATOM 1487 O O . THR A 1 184 ? -11.904 2.662 -2.292 1.00 90.00 184 THR A O 1
ATOM 1490 N N . SER A 1 185 ? -12.872 0.930 -3.347 1.00 88.19 185 SER A N 1
ATOM 1491 C CA . SER A 1 185 ? -13.423 1.712 -4.452 1.00 88.19 185 SER A CA 1
ATOM 1492 C C . SER A 1 185 ? -14.766 2.347 -4.083 1.00 88.19 185 SER A C 1
ATOM 1494 O O . SER A 1 185 ? -14.984 3.524 -4.384 1.00 88.19 185 SER A O 1
ATOM 1496 N N . THR A 1 186 ? -15.622 1.614 -3.369 1.00 91.31 186 THR A N 1
ATOM 1497 C CA . THR A 1 186 ? -16.963 2.062 -2.951 1.00 91.31 186 THR A CA 1
ATOM 1498 C C . THR A 1 186 ? -16.996 2.567 -1.503 1.00 91.31 186 THR A C 1
ATOM 1500 O O . THR A 1 186 ? -17.857 3.369 -1.127 1.00 91.31 186 THR A O 1
ATOM 1503 N N . GLY A 1 187 ? -16.040 2.138 -0.678 1.00 90.50 187 GLY A N 1
ATOM 1504 C CA . GLY A 1 187 ? -16.053 2.309 0.773 1.00 90.50 187 GLY A CA 1
ATOM 1505 C C . GLY A 1 187 ? -17.171 1.512 1.450 1.00 90.50 187 GLY A C 1
ATOM 1506 O O . GLY A 1 187 ? -17.674 1.953 2.489 1.00 90.50 187 GLY A O 1
ATOM 1507 N N . GLU A 1 188 ? -17.621 0.428 0.821 1.00 92.12 188 GLU A N 1
ATOM 1508 C CA . GLU A 1 188 ? -18.554 -0.548 1.382 1.00 92.12 188 GLU A CA 1
ATOM 1509 C C . GLU A 1 188 ? -17.805 -1.501 2.314 1.00 92.12 188 GLU A C 1
ATOM 1511 O O . GLU A 1 188 ? -16.708 -1.952 1.991 1.00 92.12 188 GLU A O 1
ATOM 1516 N N . VAL A 1 189 ? -18.391 -1.794 3.475 1.00 92.25 189 VAL A N 1
ATOM 1517 C CA . VAL A 1 189 ? -17.852 -2.789 4.407 1.00 92.25 189 VAL A CA 1
ATOM 1518 C C . VAL A 1 189 ? -18.484 -4.131 4.070 1.00 92.25 189 VAL A C 1
ATOM 1520 O O . VAL A 1 189 ? -19.695 -4.289 4.203 1.00 92.25 189 VAL A O 1
ATOM 1523 N N . ILE A 1 190 ? -17.655 -5.061 3.611 1.00 92.19 190 ILE A N 1
ATOM 1524 C CA . ILE A 1 190 ? -18.041 -6.409 3.185 1.00 92.19 190 ILE A CA 1
ATOM 1525 C C . ILE A 1 190 ? -18.223 -7.311 4.402 1.00 92.19 190 ILE A C 1
ATOM 1527 O O . ILE A 1 190 ? -19.200 -8.050 4.487 1.00 92.19 190 ILE A O 1
ATOM 1531 N N . ASP A 1 191 ? -17.292 -7.218 5.346 1.00 89.25 191 ASP A N 1
ATOM 1532 C CA . ASP A 1 191 ? -17.306 -7.970 6.593 1.00 89.25 191 ASP A CA 1
ATOM 1533 C C . ASP A 1 191 ? -16.700 -7.120 7.711 1.00 89.25 191 ASP A C 1
ATOM 1535 O O . ASP A 1 191 ? -15.861 -6.247 7.463 1.00 89.25 191 ASP A O 1
ATOM 1539 N N . LYS A 1 192 ? -17.141 -7.335 8.947 1.00 88.50 192 LYS A N 1
ATOM 1540 C CA . LYS A 1 192 ? -16.567 -6.672 10.119 1.00 88.50 192 LYS A CA 1
ATOM 1541 C C . LYS A 1 192 ? -16.763 -7.506 11.367 1.00 88.50 192 LYS A C 1
ATOM 1543 O O . LYS A 1 192 ? -17.825 -8.083 11.580 1.00 88.50 192 LYS A O 1
ATOM 1548 N N . ASP A 1 193 ? -15.778 -7.425 12.245 1.00 84.19 193 ASP A N 1
ATOM 1549 C CA . ASP A 1 193 ? -15.865 -7.966 13.591 1.00 84.19 193 ASP A CA 1
ATOM 1550 C C . ASP A 1 193 ? -15.153 -7.022 14.558 1.00 84.19 193 ASP A C 1
ATOM 1552 O O . ASP A 1 193 ? -14.133 -6.411 14.216 1.00 84.19 193 ASP A O 1
ATOM 1556 N N . SER A 1 194 ? -15.712 -6.819 15.746 1.00 80.50 194 SER A N 1
ATOM 1557 C CA . SER A 1 194 ? -15.148 -5.851 16.681 1.00 80.50 194 SER A CA 1
ATOM 1558 C C . SER A 1 194 ? -15.500 -6.117 18.128 1.00 80.50 194 SER A C 1
ATOM 1560 O O . SER A 1 194 ? -16.525 -6.697 18.477 1.00 80.50 194 SER A O 1
ATOM 1562 N N . VAL A 1 195 ? -14.627 -5.620 18.994 1.00 75.94 195 VAL A N 1
ATOM 1563 C CA . VAL A 1 195 ? -14.848 -5.585 20.433 1.00 75.94 195 VAL A CA 1
ATOM 1564 C C . VAL A 1 195 ? -14.583 -4.178 20.930 1.00 75.94 195 VAL A C 1
ATOM 1566 O O . VAL A 1 195 ? -13.480 -3.645 20.803 1.00 75.94 195 VAL A O 1
ATOM 1569 N N . VAL A 1 196 ? -15.626 -3.581 21.496 1.00 74.19 196 VAL A N 1
ATOM 1570 C CA . VAL A 1 196 ? -15.596 -2.254 22.103 1.00 74.19 196 VAL A CA 1
ATOM 1571 C C . VAL A 1 196 ? -15.692 -2.421 23.610 1.00 74.19 196 VAL A C 1
ATOM 1573 O O . VAL A 1 196 ? -16.515 -3.184 24.114 1.00 74.19 196 VAL A O 1
ATOM 1576 N N . TYR A 1 197 ? -14.841 -1.715 24.340 1.00 70.25 197 TYR A N 1
ATOM 1577 C CA . TYR A 1 197 ? -14.793 -1.756 25.792 1.00 70.25 197 TYR A CA 1
ATOM 1578 C C . TYR A 1 197 ? -14.646 -0.347 26.355 1.00 70.25 197 TYR A C 1
ATOM 1580 O O . TYR A 1 197 ? -14.000 0.513 25.762 1.00 70.25 197 TYR A O 1
ATOM 1588 N N . GLY A 1 198 ? -15.270 -0.110 27.506 1.00 67.06 198 GLY A N 1
ATOM 1589 C CA . GLY A 1 198 ? -15.218 1.165 28.213 1.00 67.06 198 GLY A CA 1
ATOM 1590 C C . GLY A 1 198 ? -14.445 1.054 29.520 1.00 67.06 198 GLY A C 1
ATOM 1591 O O . GLY A 1 198 ? -14.476 0.020 30.185 1.00 67.06 198 GLY A O 1
ATOM 1592 N N . ASN A 1 199 ? -13.808 2.145 29.935 1.00 63.00 199 ASN A N 1
ATOM 1593 C CA . ASN A 1 199 ? -13.135 2.238 31.237 1.00 63.00 199 ASN A CA 1
ATOM 1594 C C . ASN A 1 199 ? -14.086 2.509 32.424 1.00 63.00 199 ASN A C 1
ATOM 1596 O O . ASN A 1 199 ? -13.628 2.680 33.552 1.00 63.00 199 ASN A O 1
ATOM 1600 N N . CYS A 1 200 ? -15.405 2.495 32.202 1.00 57.97 200 CYS A N 1
ATOM 1601 C CA . CYS A 1 200 ? -16.410 2.757 33.229 1.00 57.97 200 CYS A CA 1
ATOM 1602 C C . CYS A 1 200 ? -17.338 1.572 33.469 1.00 57.97 200 CYS A C 1
ATOM 1604 O O . CYS A 1 200 ? -18.116 1.186 32.603 1.00 57.97 200 CYS A O 1
ATOM 1606 N N . GLY A 1 201 ? -17.286 1.063 34.702 1.00 51.84 201 GLY A N 1
ATOM 1607 C CA . GLY A 1 201 ? -18.384 0.349 35.346 1.00 51.84 201 GLY A CA 1
ATOM 1608 C C . GLY A 1 201 ? -18.924 -0.884 34.623 1.00 51.84 201 GLY A C 1
ATOM 1609 O O . GLY A 1 201 ? -20.092 -0.893 34.258 1.00 51.84 201 GLY A O 1
ATOM 1610 N N . VAL A 1 202 ? -18.140 -1.962 34.539 1.00 44.59 202 VAL A N 1
ATOM 1611 C CA . VAL A 1 202 ? -18.676 -3.336 34.580 1.00 44.59 202 VAL A CA 1
ATOM 1612 C C . VAL A 1 202 ? -17.632 -4.314 35.122 1.00 44.59 202 VAL A C 1
ATOM 1614 O O . VAL A 1 202 ? -16.429 -4.095 34.999 1.00 44.59 202 VAL A O 1
ATOM 1617 N N . ASN A 1 203 ? -18.119 -5.378 35.768 1.00 43.09 203 ASN A N 1
ATOM 1618 C CA . ASN A 1 203 ? -17.352 -6.499 36.312 1.00 43.09 203 ASN A CA 1
ATOM 1619 C C . ASN A 1 203 ? -16.264 -6.976 35.334 1.00 43.09 203 ASN A C 1
ATOM 1621 O O . ASN A 1 203 ? -16.578 -7.569 34.303 1.00 43.09 203 ASN A O 1
ATOM 1625 N N . ALA A 1 204 ? -14.993 -6.758 35.679 1.00 42.53 204 ALA A N 1
ATOM 1626 C CA . ALA A 1 204 ? -13.855 -7.302 34.947 1.00 42.53 204 ALA A CA 1
ATOM 1627 C C . ALA A 1 204 ? -13.765 -8.815 35.199 1.00 42.53 204 ALA A C 1
ATOM 1629 O O . ALA A 1 204 ? -13.058 -9.278 36.093 1.00 42.53 204 ALA A O 1
ATOM 1630 N N . ALA A 1 205 ? -14.533 -9.594 34.444 1.00 41.31 205 ALA A N 1
ATOM 1631 C CA . ALA A 1 205 ? -14.194 -10.985 34.203 1.00 41.31 205 ALA A CA 1
ATOM 1632 C C . ALA A 1 205 ? -13.076 -11.019 33.151 1.00 41.31 205 ALA A C 1
ATOM 1634 O O . ALA A 1 205 ? -13.081 -10.207 32.227 1.00 41.31 205 ALA A O 1
ATOM 1635 N N . TYR A 1 206 ? -12.135 -11.958 33.276 1.00 44.78 206 TYR A N 1
ATOM 1636 C CA . TYR A 1 206 ? -11.205 -12.304 32.198 1.00 44.78 206 TYR A CA 1
ATOM 1637 C C . TYR A 1 206 ? -12.033 -12.706 30.960 1.00 44.78 206 TYR A C 1
ATOM 1639 O O . TYR A 1 206 ? -12.465 -13.851 30.835 1.00 44.78 206 TYR A O 1
ATOM 1647 N N . LEU A 1 207 ? -12.322 -11.756 30.072 1.00 52.22 207 LEU A N 1
ATOM 1648 C CA . LEU A 1 207 ? -13.053 -11.996 28.832 1.00 52.22 207 LEU A CA 1
ATOM 1649 C C . LEU A 1 207 ? -12.030 -12.156 27.716 1.00 52.22 207 LEU A C 1
ATOM 1651 O O . LEU A 1 207 ? -11.423 -11.185 27.274 1.00 52.22 207 LEU A O 1
ATOM 1655 N N . SER A 1 208 ? -11.826 -13.395 27.270 1.00 56.03 208 SER A N 1
ATOM 1656 C CA . SER A 1 208 ? -11.099 -13.653 26.033 1.00 56.03 208 SER A CA 1
ATOM 1657 C C . SER A 1 208 ? -12.052 -13.473 24.858 1.00 56.03 208 SER A C 1
ATOM 1659 O O . SER A 1 208 ? -12.956 -14.289 24.671 1.00 56.03 208 SER A O 1
ATOM 1661 N N . TYR A 1 209 ? -11.834 -12.440 24.056 1.00 63.69 209 TYR A N 1
ATOM 1662 C CA . TYR A 1 209 ? -12.496 -12.289 22.765 1.00 63.69 209 TYR A CA 1
ATOM 1663 C C . TYR A 1 209 ? -11.531 -12.679 21.645 1.00 63.69 209 TYR A C 1
ATOM 1665 O O . TYR A 1 209 ? -10.337 -12.374 21.724 1.00 63.69 209 TYR A O 1
ATOM 1673 N N . THR A 1 210 ? -12.039 -13.398 20.646 1.00 65.31 210 THR A N 1
ATOM 1674 C CA . THR A 1 210 ? -11.298 -13.740 19.429 1.00 65.31 210 THR A CA 1
ATOM 1675 C C . THR A 1 210 ? -11.989 -13.059 18.270 1.00 65.31 210 THR A C 1
ATOM 1677 O O . THR A 1 210 ? -13.146 -13.362 18.014 1.00 65.31 210 THR A O 1
ATOM 1680 N N . ILE A 1 211 ? -11.266 -12.171 17.594 1.00 65.50 211 ILE A N 1
ATOM 1681 C CA . ILE A 1 211 ? -11.735 -11.569 16.348 1.00 65.50 211 ILE A CA 1
ATOM 1682 C C . ILE A 1 211 ? -11.596 -12.614 15.244 1.00 65.50 211 ILE A C 1
ATOM 1684 O O . ILE A 1 211 ? -10.486 -13.116 15.006 1.00 65.50 211 ILE A O 1
ATOM 1688 N N . GLU A 1 212 ? -12.700 -12.950 14.585 1.00 68.31 212 GLU A N 1
ATOM 1689 C CA . GLU A 1 212 ? -12.656 -13.774 13.383 1.00 68.31 212 GLU A CA 1
ATOM 1690 C C . GLU A 1 212 ? -12.267 -12.899 12.192 1.00 68.31 212 GLU A C 1
ATOM 1692 O O . GLU A 1 212 ? -12.855 -11.857 11.931 1.00 68.31 212 GLU A O 1
ATOM 1697 N N . SER A 1 213 ? -11.216 -13.306 11.484 1.00 66.62 213 SER A N 1
ATOM 1698 C CA . SER A 1 213 ? -10.779 -12.636 10.264 1.00 66.62 213 SER A CA 1
ATOM 1699 C C . SER A 1 213 ? -10.405 -13.666 9.209 1.00 66.62 213 SER A C 1
ATOM 1701 O O . SER A 1 213 ? -10.015 -14.799 9.522 1.00 66.62 213 SER A O 1
ATOM 1703 N N . SER A 1 214 ? -10.516 -13.276 7.944 1.00 68.00 214 SER A N 1
ATOM 1704 C CA . SER A 1 214 ? -9.982 -14.053 6.822 1.00 68.00 214 SER A CA 1
ATOM 1705 C C . SER A 1 214 ? -8.450 -13.953 6.742 1.00 68.00 214 SER A C 1
ATOM 1707 O O . SER A 1 214 ? -7.793 -14.812 6.145 1.00 68.00 214 SER A O 1
ATOM 1709 N N . LEU A 1 215 ? -7.865 -12.944 7.399 1.00 64.38 215 LEU A N 1
ATOM 1710 C CA . LEU A 1 215 ? -6.434 -12.878 7.649 1.00 64.38 215 LEU A CA 1
ATOM 1711 C C . LEU A 1 215 ? -6.015 -14.103 8.475 1.00 64.38 215 LEU A C 1
ATOM 1713 O O . LEU A 1 215 ? -6.757 -14.577 9.337 1.00 64.38 215 LEU A O 1
ATOM 1717 N N . PRO A 1 216 ? -4.791 -14.622 8.292 1.00 61.53 216 PRO A N 1
ATOM 1718 C CA . PRO A 1 216 ? -4.268 -15.676 9.144 1.00 61.53 216 PRO A CA 1
ATOM 1719 C C . PRO A 1 216 ? -3.870 -15.092 10.506 1.00 61.53 216 PRO A C 1
ATOM 1721 O O . PRO A 1 216 ? -2.790 -15.402 10.982 1.00 61.53 216 PRO A O 1
ATOM 1724 N N . ILE A 1 217 ? -4.678 -14.222 11.112 1.00 59.38 217 ILE A N 1
ATOM 1725 C CA . ILE A 1 217 ? -4.376 -13.482 12.332 1.00 59.38 217 ILE A CA 1
ATOM 1726 C C . ILE A 1 217 ? -5.419 -13.830 13.393 1.00 59.38 217 ILE A C 1
ATOM 1728 O O . ILE A 1 217 ? -6.619 -13.815 13.141 1.00 59.38 217 ILE A O 1
ATOM 1732 N N . VAL A 1 218 ? -4.946 -14.134 14.598 1.00 62.44 218 VAL A N 1
ATOM 1733 C CA . VAL A 1 218 ? -5.775 -14.318 15.789 1.00 62.44 218 VAL A CA 1
ATOM 1734 C C . VAL A 1 218 ? -5.440 -13.198 16.760 1.00 62.44 218 VAL A C 1
ATOM 1736 O O . VAL A 1 218 ? -4.297 -13.101 17.213 1.00 62.44 218 VAL A O 1
ATOM 1739 N N . VAL A 1 219 ? -6.434 -12.375 17.091 1.00 63.16 219 VAL A N 1
ATOM 1740 C CA . VAL A 1 219 ? -6.326 -11.359 18.142 1.00 63.16 219 VAL A CA 1
ATOM 1741 C C . VAL A 1 219 ? -7.003 -11.898 19.390 1.00 63.16 219 VAL A C 1
ATOM 1743 O O . VAL A 1 219 ? -8.197 -12.177 19.368 1.00 63.16 219 VAL A O 1
ATOM 1746 N N . LYS A 1 220 ? -6.234 -12.059 20.470 1.00 62.69 220 LYS A N 1
ATOM 1747 C CA . LYS A 1 220 ? -6.766 -12.379 21.800 1.00 62.69 220 LYS A CA 1
ATOM 1748 C C . LYS A 1 220 ? -6.613 -11.176 22.704 1.00 62.69 220 LYS A C 1
ATOM 1750 O O . LYS A 1 220 ? -5.486 -10.722 22.905 1.00 62.69 220 LYS A O 1
ATOM 1755 N N . MET A 1 221 ? -7.721 -10.702 23.252 1.00 60.16 221 MET A N 1
ATOM 1756 C CA . MET A 1 221 ? -7.730 -9.609 24.220 1.00 60.16 221 MET A CA 1
ATOM 1757 C C . MET A 1 221 ? -7.867 -10.123 25.648 1.00 60.16 221 MET A C 1
ATOM 1759 O O . MET A 1 221 ? -8.584 -11.091 25.898 1.00 60.16 221 MET A O 1
ATOM 1763 N N . PHE A 1 222 ? -7.169 -9.456 26.563 1.00 59.44 222 PHE A N 1
ATOM 1764 C CA . PHE A 1 222 ? -7.202 -9.686 28.000 1.00 59.44 222 PHE A CA 1
ATOM 1765 C C . PHE A 1 222 ? -7.453 -8.348 28.696 1.00 59.44 222 PHE A C 1
ATOM 1767 O O . PHE A 1 222 ? -6.826 -7.344 28.351 1.00 59.44 222 PHE A O 1
ATOM 1774 N N .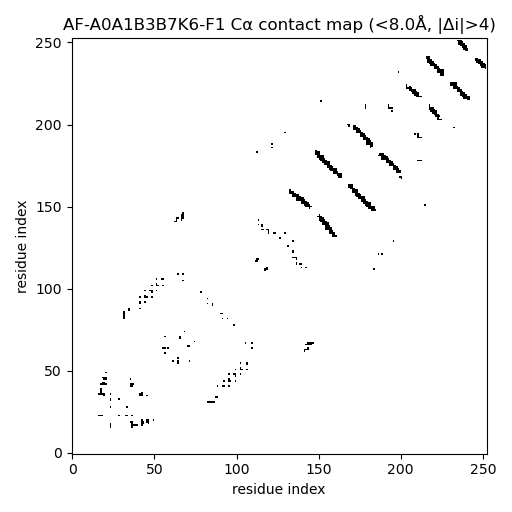 VAL A 1 223 ? -8.367 -8.352 29.663 1.00 56.84 223 VAL A N 1
ATOM 1775 C CA . VAL A 1 223 ? -8.670 -7.198 30.514 1.00 56.84 223 VAL A CA 1
ATOM 1776 C C . VAL A 1 223 ? -8.364 -7.603 31.948 1.00 56.84 223 VAL A C 1
ATOM 1778 O O . VAL A 1 223 ? -9.002 -8.514 32.479 1.00 56.84 223 VAL A O 1
ATOM 1781 N N . GLU A 1 224 ? -7.378 -6.954 32.557 1.00 52.78 224 GLU A N 1
ATOM 1782 C CA . GLU A 1 224 ? -6.960 -7.206 33.936 1.00 52.78 224 GLU A CA 1
ATOM 1783 C C . GLU A 1 224 ? -7.283 -6.003 34.832 1.00 52.78 224 GLU A C 1
ATOM 1785 O O . GLU A 1 224 ? -7.213 -4.846 34.410 1.00 52.78 224 GLU A O 1
ATOM 1790 N N . ARG A 1 225 ? -7.661 -6.279 36.085 1.00 56.19 225 ARG A N 1
ATOM 1791 C CA . ARG A 1 225 ? -7.939 -5.260 37.100 1.00 56.19 225 ARG A CA 1
ATOM 1792 C C . ARG A 1 225 ? -6.757 -5.160 38.064 1.00 56.19 225 ARG A C 1
ATOM 1794 O O . ARG A 1 225 ? -6.491 -6.127 38.770 1.00 56.19 225 ARG A O 1
ATOM 1801 N N . SER A 1 226 ? -6.131 -3.984 38.166 1.00 49.31 226 SER A N 1
ATOM 1802 C CA . SER A 1 226 ? -5.274 -3.656 39.316 1.00 49.31 226 SER A CA 1
ATOM 1803 C C . SER A 1 226 ? -6.123 -3.588 40.590 1.00 49.31 226 SER A C 1
ATOM 1805 O O . SER A 1 226 ? -7.156 -2.909 40.603 1.00 49.31 226 SER A O 1
ATOM 1807 N N . SER A 1 227 ? -5.751 -4.319 41.644 1.00 49.72 227 SER A N 1
ATOM 1808 C CA . SER A 1 227 ? -6.538 -4.389 42.883 1.00 49.72 227 SER A CA 1
ATOM 1809 C C . SER A 1 227 ? -6.294 -3.239 43.856 1.00 49.72 227 SER A C 1
ATOM 1811 O O . SER A 1 227 ? -7.096 -3.087 44.776 1.00 49.72 227 SER A O 1
ATOM 1813 N N . ASP A 1 228 ? -5.267 -2.412 43.658 1.00 45.28 228 ASP A N 1
ATOM 1814 C CA . ASP A 1 228 ? -4.782 -1.544 44.730 1.00 45.28 228 ASP A CA 1
ATOM 1815 C C . ASP A 1 228 ? -4.899 -0.052 44.348 1.00 45.28 228 ASP A C 1
ATOM 1817 O O . ASP A 1 228 ? -4.155 0.492 43.537 1.00 45.28 228 ASP A O 1
ATOM 1821 N N . GLU A 1 229 ? -5.903 0.573 44.968 1.00 47.16 229 GLU A N 1
ATOM 1822 C CA . GLU A 1 229 ? -6.150 2.012 45.185 1.00 47.16 229 GLU A CA 1
ATOM 1823 C C . GLU A 1 229 ? -6.671 2.893 44.032 1.00 47.16 229 GLU A C 1
ATOM 1825 O O . GLU A 1 229 ? -7.446 3.805 44.316 1.00 47.16 229 GLU A O 1
ATOM 1830 N N . GLU A 1 230 ? -6.461 2.558 42.759 1.00 44.03 230 GLU A N 1
ATOM 1831 C CA . GLU A 1 230 ? -7.255 3.105 41.640 1.00 44.03 230 GLU A CA 1
ATOM 1832 C C . GLU A 1 230 ? -7.489 2.015 40.580 1.00 44.03 230 GLU A C 1
ATOM 1834 O O . GLU A 1 230 ? -6.583 1.221 40.318 1.00 44.03 230 GLU A O 1
ATOM 1839 N N . PRO A 1 231 ? -8.683 1.910 39.958 1.00 42.66 231 PRO A N 1
ATOM 1840 C CA . PRO A 1 231 ? -8.924 0.927 38.908 1.00 42.66 231 PRO A CA 1
ATOM 1841 C C . PRO A 1 231 ? -8.128 1.292 37.647 1.00 42.66 231 PRO A C 1
ATOM 1843 O O . PRO A 1 231 ? -8.654 1.883 36.708 1.00 42.66 231 PRO A O 1
ATOM 1846 N N . VAL A 1 232 ? -6.856 0.902 37.608 1.00 47.03 232 VAL A N 1
ATOM 1847 C CA . VAL A 1 232 ? -6.052 0.898 36.388 1.00 47.03 232 VAL A CA 1
ATOM 1848 C C . VAL A 1 232 ? -6.382 -0.402 35.661 1.00 47.03 232 VAL A C 1
ATOM 1850 O O . VAL A 1 232 ? -6.063 -1.498 36.127 1.00 47.03 232 VAL A O 1
ATOM 1853 N N . GLN A 1 233 ? -7.128 -0.286 34.564 1.00 48.69 233 GLN A N 1
ATOM 1854 C CA . GLN A 1 233 ? -7.404 -1.410 33.677 1.00 48.69 233 GLN A CA 1
ATOM 1855 C C . GLN A 1 233 ? -6.166 -1.632 32.806 1.00 48.69 233 GLN A C 1
ATOM 1857 O O . GLN A 1 233 ? -5.801 -0.750 32.027 1.00 48.69 233 GLN A O 1
ATOM 1862 N N . TYR A 1 234 ? -5.518 -2.790 32.944 1.00 49.91 234 TYR A N 1
ATOM 1863 C CA . TYR A 1 234 ? -4.451 -3.192 32.033 1.00 49.91 234 TYR A CA 1
ATOM 1864 C C . TYR A 1 234 ? -5.074 -3.955 30.877 1.00 49.91 234 TYR A C 1
ATOM 1866 O O . TYR A 1 234 ? -5.809 -4.930 31.060 1.00 49.91 234 TYR A O 1
ATOM 1874 N N . PHE A 1 235 ? -4.788 -3.484 29.674 1.00 54.38 235 PHE A N 1
ATOM 1875 C CA . PHE A 1 235 ? -5.147 -4.192 28.463 1.00 54.38 235 PHE A CA 1
ATOM 1876 C C . PHE A 1 235 ? -3.916 -4.937 28.001 1.00 54.38 235 PHE A C 1
ATOM 1878 O O . PHE A 1 235 ? -2.802 -4.453 28.149 1.00 54.38 235 PHE A O 1
ATOM 1885 N N . HIS A 1 236 ? -4.117 -6.123 27.451 1.00 56.19 236 HIS A N 1
ATOM 1886 C CA . HIS A 1 236 ? -3.103 -6.804 26.667 1.00 56.19 236 HIS A CA 1
ATOM 1887 C C . HIS A 1 236 ? -3.815 -7.419 25.478 1.00 56.19 236 HIS A C 1
ATOM 1889 O O . HIS A 1 236 ? -4.807 -8.129 25.640 1.00 56.19 236 HIS A O 1
ATOM 1895 N N . TYR A 1 237 ? -3.316 -7.169 24.274 1.00 56.50 237 TYR A N 1
ATOM 1896 C CA . TYR A 1 237 ? -3.735 -7.932 23.114 1.00 56.50 237 TYR A CA 1
ATOM 1897 C C . TYR A 1 237 ? -2.541 -8.665 22.532 1.00 56.50 237 TYR A C 1
ATOM 1899 O O . TYR A 1 237 ? -1.402 -8.194 22.541 1.00 56.50 237 TYR A O 1
ATOM 1907 N N . LYS A 1 238 ? -2.819 -9.885 22.094 1.00 59.75 238 LYS A N 1
ATOM 1908 C CA . LYS A 1 238 ? -1.851 -10.796 21.513 1.00 59.75 238 LYS A CA 1
ATOM 1909 C C . LYS A 1 238 ? -2.302 -11.093 20.096 1.00 59.75 238 LYS A C 1
ATOM 1911 O O . LYS A 1 238 ? -3.342 -11.715 19.902 1.00 59.75 238 LYS A O 1
ATOM 1916 N N . ILE A 1 239 ? -1.510 -10.636 19.136 1.00 58.38 239 ILE A N 1
ATOM 1917 C CA . ILE A 1 239 ? -1.687 -10.928 17.714 1.00 58.38 239 ILE A CA 1
ATOM 1918 C C . ILE A 1 239 ? -0.759 -12.080 17.375 1.00 58.38 239 ILE A C 1
ATOM 1920 O O . ILE A 1 239 ? 0.438 -11.946 17.610 1.00 58.38 239 ILE A O 1
ATOM 1924 N N . GLY A 1 240 ? -1.293 -13.180 16.851 1.00 57.34 240 GLY A N 1
ATOM 1925 C CA . GLY A 1 240 ? -0.512 -14.319 16.359 1.00 57.34 240 GLY A CA 1
ATOM 1926 C C . GLY A 1 240 ? -1.039 -14.836 15.025 1.00 57.34 240 GLY A C 1
ATOM 1927 O O . GLY A 1 240 ? -2.129 -14.448 14.609 1.00 57.34 240 GLY A O 1
ATOM 1928 N N . TYR A 1 241 ? -0.282 -15.712 14.356 1.00 58.56 241 TYR A N 1
ATOM 1929 C CA . TYR A 1 241 ? -0.725 -16.303 13.095 1.00 58.56 241 TYR A CA 1
ATOM 1930 C C . TYR A 1 241 ? -1.563 -17.568 13.311 1.00 58.56 241 TYR A C 1
ATOM 1932 O O . TYR A 1 241 ? -1.259 -18.403 14.164 1.00 58.56 241 TYR A O 1
ATOM 1940 N N . ARG A 1 242 ? -2.615 -17.751 12.509 1.00 54.47 242 ARG A N 1
ATOM 1941 C CA . ARG A 1 242 ? -3.460 -18.952 12.542 1.00 54.47 242 ARG A CA 1
ATOM 1942 C C . ARG A 1 242 ? -2.610 -20.172 12.167 1.00 54.47 242 ARG A C 1
ATOM 1944 O O . ARG A 1 242 ? -2.127 -20.271 11.045 1.00 54.47 242 ARG A O 1
ATOM 1951 N N . GLY A 1 243 ? -2.420 -21.089 13.116 1.00 48.91 243 GLY A N 1
ATOM 1952 C CA . GLY A 1 243 ? -1.616 -22.302 12.925 1.00 48.91 243 GLY A CA 1
ATOM 1953 C C . GLY A 1 243 ? -0.126 -22.176 13.273 1.00 48.91 243 GLY A C 1
ATOM 1954 O O . GLY A 1 243 ? 0.590 -23.164 13.125 1.00 48.91 243 GLY A O 1
ATOM 1955 N N . SER A 1 244 ? 0.352 -21.023 13.765 1.00 47.38 244 SER A N 1
ATOM 1956 C CA . SER A 1 244 ? 1.676 -20.921 14.395 1.00 47.38 244 SER A CA 1
ATOM 1957 C C . SER A 1 244 ? 1.547 -20.954 15.922 1.00 47.38 244 SER A C 1
ATOM 1959 O O . SER A 1 244 ? 0.675 -20.310 16.500 1.00 47.38 244 SER A O 1
ATOM 1961 N N . ASN A 1 245 ? 2.418 -21.713 16.596 1.00 41.94 245 ASN A N 1
ATOM 1962 C CA . ASN A 1 245 ? 2.448 -21.765 18.065 1.00 41.94 245 ASN A CA 1
ATOM 1963 C C . ASN A 1 245 ? 3.110 -20.534 18.699 1.00 41.94 245 ASN A C 1
ATOM 1965 O O . ASN A 1 245 ? 2.984 -20.328 19.902 1.00 41.94 245 ASN A O 1
ATOM 1969 N N . GLU A 1 246 ? 3.797 -19.705 17.912 1.00 40.34 246 GLU A N 1
ATOM 1970 C CA . GLU A 1 246 ? 4.504 -18.531 18.409 1.00 40.34 246 GLU A CA 1
ATOM 1971 C C . GLU A 1 246 ? 4.453 -17.403 17.382 1.00 40.34 246 GLU A C 1
ATOM 1973 O O . GLU A 1 246 ? 4.745 -17.596 16.204 1.00 40.34 246 GLU A O 1
ATOM 1978 N N . PHE A 1 247 ? 3.956 -16.257 17.836 1.00 39.84 247 PHE A N 1
ATOM 1979 C CA . PHE A 1 247 ? 4.572 -14.927 17.815 1.00 39.84 247 PHE A CA 1
ATOM 1980 C C . PHE A 1 247 ? 3.489 -14.017 18.372 1.00 39.84 247 PHE A C 1
ATOM 1982 O O . PHE A 1 247 ? 2.569 -13.659 17.655 1.00 39.84 247 PHE A O 1
ATOM 1989 N N . PHE A 1 248 ? 3.555 -13.708 19.664 1.00 41.47 248 PHE A N 1
ATOM 1990 C CA . PHE A 1 248 ? 2.641 -12.767 20.291 1.00 41.47 248 PHE A CA 1
ATOM 1991 C C . PHE A 1 248 ? 3.400 -11.470 20.505 1.00 41.47 248 PHE A C 1
ATOM 1993 O O . PHE A 1 248 ? 4.230 -11.388 21.410 1.00 41.47 248 PHE A O 1
ATOM 2000 N N . ARG A 1 249 ? 3.139 -10.450 19.686 1.00 40.56 249 ARG A N 1
ATOM 2001 C CA . ARG A 1 249 ? 3.552 -9.103 20.075 1.00 40.56 249 ARG A CA 1
ATOM 2002 C C . ARG A 1 249 ? 2.586 -8.657 21.166 1.00 40.56 249 ARG A C 1
ATOM 2004 O O . ARG A 1 249 ? 1.420 -8.413 20.879 1.00 40.56 249 ARG A O 1
ATOM 2011 N N . LEU A 1 250 ? 3.056 -8.632 22.411 1.00 38.12 250 LEU A N 1
ATOM 2012 C CA . LEU A 1 250 ? 2.413 -7.832 23.446 1.00 38.12 250 LEU A CA 1
ATOM 2013 C C . LEU A 1 250 ? 2.579 -6.381 23.005 1.00 38.12 250 LEU A C 1
ATOM 2015 O O . LEU A 1 250 ? 3.701 -5.891 22.903 1.00 38.12 250 LEU A O 1
ATOM 2019 N N . ILE A 1 251 ? 1.480 -5.728 22.665 1.00 43.91 251 ILE A N 1
ATOM 2020 C CA . ILE A 1 251 ? 1.464 -4.281 22.489 1.00 43.91 251 ILE A CA 1
ATOM 2021 C C . ILE A 1 251 ? 0.692 -3.776 23.687 1.00 43.91 251 ILE A C 1
ATOM 2023 O O . ILE A 1 251 ? -0.524 -3.874 23.663 1.00 43.91 251 ILE A O 1
ATOM 2027 N N . ASN A 1 252 ? 1.387 -3.404 24.760 1.00 42.06 252 ASN A N 1
ATOM 2028 C CA . ASN A 1 252 ? 0.894 -2.572 25.859 1.00 42.06 252 ASN A CA 1
ATOM 2029 C C . ASN A 1 252 ? 2.103 -2.180 26.727 1.00 42.06 252 ASN A C 1
ATOM 2031 O O . ASN A 1 252 ? 2.633 -3.020 27.454 1.00 42.06 252 ASN A O 1
ATOM 2035 N N . GLU A 1 253 ? 2.539 -0.929 26.586 1.00 37.03 253 GLU A N 1
ATOM 2036 C CA . GLU A 1 253 ? 3.083 -0.108 27.676 1.00 37.03 253 GLU A CA 1
ATOM 2037 C C . GLU A 1 253 ? 2.145 1.090 27.833 1.00 37.03 253 GLU A C 1
ATOM 2039 O O . GLU A 1 253 ? 1.775 1.670 26.782 1.00 37.03 253 GLU A O 1
#

Mean predicted aligned error: 12.56 Å

Radius of gyration: 28.14 Å; Cα contacts (8 Å, |Δi|>4): 367; chains: 1; bounding box: 84×52×84 Å

InterPro domains:
  IPR052755 Lysozyme Inhibitor LprI [PTHR37549] (12-113)

Sequence (253 aa):
MRIIAKYLLLFVLSKSAFSASFNCDIAGLNEVEKMICGSKEVSTMDEQLSEWYTLLNQSDSGYLFKLIKPNLKESQRIWLSTRNKCDDLTCLKRAYRSRIGELKSSYLNFRKYSSKSFIESILKKFPNDLSDEEVSVEELISYTLDEFGIGQYLFTTYQGYGGNPYGHCGGGAYRGFWYMEIDTSTGEVIDKDSVVYGNCGVNAAYLSYTIESSLPIVVKMFVERSSDEEPVQYFHYKIGYRGSNEFFRLINE

Organism: NCBI:txid1144748

Secondary structure (DSSP, 8-state):
--TTTTS-------------SS-TT-TT--HHHHHHHT-HHHHHHHHHHHHHHHHHHH-S-TTHHHHHSTTHHHHHHHHHHHHTT--SHHHHHHHHHHHHHHHHHHHHHHHHHTSHHHHHHHHTT-TTSS-SSPPEEEEEEEEEE-TTSEEEEEEEEEEEEE--SSSS-SEEEEEEEEEEEEETTTTEEEEEEEEEEESSSS------EEE--SSSEEEEEEEEE--SSS--EEEEEEEEETT-S---EEE--

Solvent-accessible surface area (backbone atoms only — not comparable to full-atom values): 14917 Å² total; per-residue (Å²): 140,79,88,70,87,80,79,78,80,86,73,75,79,73,70,76,80,42,67,39,75,56,78,72,85,55,98,77,66,50,75,48,52,49,52,30,45,73,27,65,69,51,10,50,47,40,35,53,37,47,52,46,52,45,54,62,69,62,42,91,46,65,67,43,50,45,38,61,38,78,48,59,68,56,56,49,52,53,47,52,58,56,52,64,70,38,92,48,70,70,51,43,51,51,52,47,52,53,49,40,49,52,46,49,49,51,50,52,49,48,62,48,69,73,28,56,69,47,52,35,62,49,53,71,75,49,68,87,86,45,70,102,56,78,66,41,60,74,43,81,78,43,46,38,27,50,96,87,41,44,28,41,38,32,34,33,33,42,24,65,48,81,64,62,97,80,83,83,52,85,48,48,38,38,38,31,45,40,38,38,30,28,36,68,88,79,65,45,73,78,46,74,36,71,52,76,48,60,80,60,92,72,88,81,58,81,55,76,48,72,52,76,58,94,58,62,47,40,41,40,40,44,50,44,77,48,88,73,95,54,87,50,72,46,62,43,39,33,46,29,45,66,93,51,98,73,54,64,58,75,65,68,133

Nearest PDB structures (foldseek):
  9has-assembly1_AA  TM=3.960E-01  e=2.010E-01  Leviviridae sp.
  4fma-assembly8_H  TM=2.775E-01  e=5.625E-01  Escherichia coli
  4fma-assembly17_L  TM=2.602E-01  e=1.326E+00  Escherichia coli
  4fma-assembly1_A  TM=2.337E-01  e=1.055E+00  Escherichia coli
  4fma-assembly18_J  TM=2.422E-01  e=3.126E+00  Escherichia coli

Foldseek 3Di:
DPPPPPPDDPPPPPQPQQAAVDHLPDPDDDPLSVQCRVDNVLRVLRVLLVVLLCCLCVVPPNQASCQLPVPSPVVVVVLVVVLSPDPDPVSSVVSSVVSSVVSVVSVVLSVQCLDQVLVQVLVVVPPPVDDPFRKGWPDFPYWHADPQQWIWTWTKIKTWFADDPPPFDRTWMKMKTKIFTANNVVRDTPDIDMDIDIPTDDDQDQDWDWTDDPFQKTKTKGWDFDPPDDGDTFIWIFIDGNPDPDDGPTPDD

pLDDT: mean 74.01, std 18.77, range [37.03, 98.25]